Protein AF-A0A093ZB21-F1 (afdb_monomer_lite)

Secondary structure (DSSP, 8-state):
--SGGGGTGGGSSPPPTTPPTTTT-TTT----EEEEEEE-S--S-TTS-TT-EEEEEEESSSS-----EEE-TT-SEEEE--GGGTTS-HHHHEEEE----TT--HHHHHHHHHHHHHHHHHHHIIIIIT-S-TTTS----SSSSS---HHHH--TTEEEEEE-----SS--TT--S---SSS-SS----TTS-HHHHHHHTT--TT-EEEEEES--GGGHHHHHHHHHTTTSSEEEEEEES--TTS-S-S-HHHHTSGGG-EEEE-HHHHHHHHHHHH-HHHHHHHHHHHHT-

Sequence (294 aa):
MRGAHLIGWWDFHPLPATTPAPFNDPEKYGCISCWGIGVVIESTSPLVPKGTKIWGYLPIGTEPVSKTIIASESQNYFVDTTEHRKHLPDLYNRYFICRGSSGTSESDFAWDATMKIMFETAYLINRVVLSWDLKGYPTLSPNGSRPWSPDDADLKNTVILVFAPSTATFNWSGLSCLEILGGWYDEVLVYSDDPIAAVREASIGSNSRVLIIDFGSRELASASWANKLYGRVESIQCLVIGTDPTNSQGIPETLTAFPDQSASFFSALVVRNGAAESVGASTYFGELDSALSQ

Structure (mmCIF, N/CA/C/O backbone):
data_AF-A0A093ZB21-F1
#
_entry.id   AF-A0A093ZB21-F1
#
loop_
_atom_site.group_PDB
_atom_site.id
_atom_site.type_symbol
_atom_site.label_atom_id
_atom_site.label_alt_id
_atom_site.label_comp_id
_atom_site.label_asym_id
_atom_site.label_entity_id
_atom_site.label_seq_id
_atom_site.pdbx_PDB_ins_code
_atom_site.Cartn_x
_atom_site.Cartn_y
_atom_site.Cartn_z
_atom_site.occupancy
_atom_site.B_iso_or_equiv
_atom_site.auth_seq_id
_atom_site.auth_comp_id
_atom_site.auth_asym_id
_atom_site.auth_atom_id
_atom_site.pdbx_PDB_model_num
ATOM 1 N N . MET A 1 1 ? -5.227 -19.130 -2.398 1.00 45.75 1 MET A N 1
ATOM 2 C CA . MET A 1 1 ? -4.062 -18.255 -2.661 1.00 45.75 1 MET A CA 1
ATOM 3 C C . MET A 1 1 ? -2.861 -18.862 -1.946 1.00 45.75 1 MET A C 1
ATOM 5 O O . MET A 1 1 ? -2.827 -18.791 -0.730 1.00 45.75 1 MET A O 1
ATOM 9 N N . ARG A 1 2 ? -1.931 -19.531 -2.645 1.00 43.12 2 ARG A N 1
ATOM 10 C CA . ARG A 1 2 ? -0.820 -20.253 -1.982 1.00 43.12 2 ARG A CA 1
ATOM 11 C C . ARG A 1 2 ? 0.280 -19.328 -1.426 1.00 43.12 2 ARG A C 1
ATOM 13 O O . ARG A 1 2 ? 0.910 -19.692 -0.448 1.00 43.12 2 ARG A O 1
ATOM 20 N N . GLY A 1 3 ? 0.454 -18.122 -1.979 1.00 46.16 3 GLY A N 1
ATOM 21 C CA . GLY A 1 3 ? 1.481 -17.164 -1.531 1.00 46.16 3 GLY A CA 1
ATOM 22 C C . GLY A 1 3 ? 1.124 -16.327 -0.293 1.00 46.16 3 GLY A C 1
ATOM 23 O O . GLY A 1 3 ? 2.018 -15.820 0.366 1.00 46.16 3 GLY A O 1
ATOM 24 N N . ALA A 1 4 ? -0.160 -16.215 0.068 1.00 51.78 4 ALA A N 1
ATOM 25 C CA . ALA A 1 4 ? -0.611 -15.398 1.204 1.00 51.78 4 ALA A CA 1
ATOM 26 C C . ALA A 1 4 ? -0.096 -15.916 2.565 1.00 51.78 4 ALA A C 1
ATOM 28 O O . ALA A 1 4 ? 0.166 -15.128 3.470 1.00 51.78 4 ALA A O 1
ATOM 29 N N . HIS A 1 5 ? 0.115 -17.232 2.686 1.00 53.41 5 HIS A N 1
ATOM 30 C CA . HIS A 1 5 ? 0.704 -17.853 3.878 1.00 53.41 5 HIS A CA 1
ATOM 31 C C . HIS A 1 5 ? 2.198 -17.529 4.036 1.00 53.41 5 HIS A C 1
ATOM 33 O O . HIS A 1 5 ? 2.688 -17.479 5.157 1.00 53.41 5 HIS A O 1
ATOM 39 N N . LEU A 1 6 ? 2.917 -17.274 2.934 1.00 49.72 6 LEU A N 1
ATOM 40 C CA . LEU A 1 6 ? 4.369 -17.045 2.947 1.00 49.72 6 LEU A CA 1
ATOM 41 C C . LEU A 1 6 ? 4.763 -15.673 3.514 1.00 49.72 6 LEU A C 1
ATOM 43 O O . LEU A 1 6 ? 5.928 -15.457 3.822 1.00 49.72 6 LEU A O 1
ATOM 47 N N . ILE A 1 7 ? 3.803 -14.753 3.644 1.00 58.47 7 ILE A N 1
ATOM 48 C CA . ILE A 1 7 ? 4.028 -13.375 4.109 1.00 58.47 7 ILE A CA 1
ATOM 49 C C . ILE A 1 7 ? 3.118 -12.986 5.287 1.00 58.47 7 ILE A C 1
ATOM 51 O O . ILE A 1 7 ? 2.940 -11.802 5.561 1.00 58.47 7 ILE A O 1
ATOM 55 N N . GLY A 1 8 ? 2.503 -13.968 5.964 1.00 71.44 8 GLY A N 1
ATOM 56 C CA . GLY A 1 8 ? 1.661 -13.736 7.149 1.00 71.44 8 GLY A CA 1
ATOM 57 C C . GLY A 1 8 ? 0.332 -13.021 6.869 1.00 71.44 8 GLY A C 1
ATOM 58 O O . GLY A 1 8 ? -0.274 -12.453 7.773 1.00 71.44 8 GLY A O 1
ATOM 59 N N . TRP A 1 9 ? -0.157 -13.022 5.623 1.00 74.88 9 TRP A N 1
ATOM 60 C CA . TRP A 1 9 ? -1.329 -12.223 5.228 1.00 74.88 9 TRP A CA 1
ATOM 61 C C . TRP A 1 9 ? -2.627 -12.638 5.937 1.00 74.88 9 TRP A C 1
ATOM 63 O O . TRP A 1 9 ? -3.535 -11.829 6.115 1.00 74.88 9 TRP A O 1
ATOM 73 N N . TRP A 1 10 ? -2.731 -13.900 6.350 1.00 83.62 10 TRP A N 1
ATOM 74 C CA . TRP A 1 10 ? -3.891 -14.401 7.091 1.00 83.62 10 TRP A CA 1
ATOM 75 C C . TRP A 1 10 ? -3.854 -14.055 8.578 1.00 83.62 10 TRP A C 1
ATOM 77 O O . TRP A 1 10 ? -4.877 -14.165 9.253 1.00 83.62 10 TRP A O 1
ATOM 87 N N . ASP A 1 11 ? -2.719 -13.564 9.073 1.00 86.75 11 ASP A N 1
ATOM 88 C CA . ASP A 1 11 ? -2.568 -13.228 10.481 1.00 86.75 11 ASP A CA 1
ATOM 89 C C . ASP A 1 11 ? -3.205 -11.873 10.802 1.00 86.75 11 ASP A C 1
ATOM 91 O O . ASP A 1 11 ? -3.508 -11.619 11.958 1.00 86.75 11 ASP A O 1
ATOM 95 N N . PHE A 1 12 ? -3.485 -10.999 9.820 1.00 88.25 12 PHE A N 1
ATOM 96 C CA . PHE A 1 12 ? -4.147 -9.707 10.082 1.00 88.25 12 PHE A CA 1
ATOM 97 C C . PHE A 1 12 ? -5.474 -9.877 10.832 1.00 88.25 12 PHE A C 1
ATOM 99 O O . PHE A 1 12 ? -5.764 -9.153 11.797 1.00 88.25 12 PHE A O 1
ATOM 106 N N . HIS A 1 13 ? -6.271 -10.847 10.395 1.00 91.50 13 HIS A N 1
ATOM 107 C CA . HIS A 1 13 ? -7.559 -11.185 10.982 1.00 91.50 13 HIS A CA 1
ATOM 108 C C . HIS A 1 13 ? -7.650 -12.711 11.094 1.00 91.50 13 HIS A C 1
ATOM 110 O O . HIS A 1 13 ? -8.114 -13.366 10.157 1.00 91.50 13 HIS A O 1
ATOM 116 N N . PRO A 1 14 ? -7.188 -13.296 12.213 1.00 90.88 14 PRO A N 1
ATOM 117 C CA . PRO A 1 14 ? -7.281 -14.733 12.411 1.00 90.88 14 PRO A CA 1
ATOM 118 C C . PRO A 1 14 ? -8.748 -15.167 12.429 1.00 90.88 14 PRO A C 1
ATOM 120 O O . PRO A 1 14 ? -9.639 -14.398 12.804 1.00 90.88 14 PRO A O 1
ATOM 123 N N . LEU A 1 15 ? -9.001 -16.417 12.038 1.00 89.12 15 LEU A N 1
ATOM 124 C CA . LEU A 1 15 ? -10.341 -16.987 12.132 1.00 89.12 15 LEU A CA 1
ATOM 125 C C . LEU A 1 15 ? -10.828 -16.929 13.589 1.00 89.12 15 LEU A C 1
ATOM 127 O O . LEU A 1 15 ? -10.115 -17.390 14.486 1.00 89.12 15 LEU A O 1
ATOM 131 N N . PRO A 1 16 ? -12.041 -16.409 13.850 1.00 87.31 16 PRO A N 1
ATOM 132 C CA . PRO A 1 16 ? -12.631 -16.477 15.177 1.00 87.31 16 PRO A CA 1
ATOM 133 C C . PRO A 1 16 ? -12.692 -17.923 15.673 1.00 87.31 16 PRO A C 1
ATOM 135 O O . PRO A 1 16 ? -13.031 -18.829 14.909 1.00 87.31 16 PRO A O 1
ATOM 138 N N . ALA A 1 17 ? -12.456 -18.151 16.966 1.00 86.94 17 ALA A N 1
ATOM 139 C CA . ALA A 1 17 ? -12.582 -19.486 17.566 1.00 86.94 17 ALA A CA 1
ATOM 140 C C . ALA A 1 17 ? -14.000 -20.081 17.418 1.00 86.94 17 ALA A C 1
ATOM 142 O O . ALA A 1 17 ? -14.190 -21.290 17.509 1.00 86.94 17 ALA A O 1
ATOM 143 N N . THR A 1 18 ? -14.994 -19.224 17.176 1.00 88.88 18 THR A N 1
ATOM 144 C CA . THR A 1 18 ? -16.399 -19.566 16.930 1.00 88.88 18 THR A CA 1
ATOM 145 C C . THR A 1 18 ? -16.713 -19.886 15.467 1.00 88.88 18 THR A C 1
ATOM 147 O O . THR A 1 18 ? -17.869 -20.166 15.151 1.00 88.88 18 THR A O 1
ATOM 150 N N . THR A 1 19 ? -15.724 -19.847 14.566 1.00 90.25 19 THR A N 1
ATOM 151 C CA . THR A 1 19 ? -15.925 -20.173 13.148 1.00 90.25 19 THR A CA 1
ATOM 152 C C . THR A 1 19 ? -16.493 -21.593 13.027 1.00 90.25 19 THR A C 1
ATOM 154 O O . THR A 1 19 ? -15.927 -22.521 13.608 1.00 90.25 19 THR A O 1
ATOM 157 N N . PRO A 1 20 ? -17.610 -21.805 12.310 1.00 91.44 20 PRO A N 1
ATOM 158 C CA . PRO A 1 20 ? -18.215 -23.125 12.191 1.00 91.44 20 PRO A CA 1
ATOM 159 C C . PRO A 1 20 ? -17.440 -24.018 11.216 1.00 91.44 20 PRO A C 1
ATOM 161 O O . PRO A 1 20 ? -16.854 -23.554 10.235 1.00 91.44 20 PRO A O 1
ATOM 164 N N . ALA A 1 21 ? -17.498 -25.330 11.441 1.00 92.81 21 ALA A N 1
ATOM 165 C CA . ALA A 1 21 ? -17.030 -26.304 10.461 1.00 92.81 21 ALA A CA 1
ATOM 166 C C . ALA A 1 21 ? -17.833 -26.192 9.140 1.00 92.81 21 ALA A C 1
ATOM 168 O O . ALA A 1 21 ? -19.039 -25.938 9.185 1.00 92.81 21 ALA A O 1
ATOM 169 N N . PRO A 1 22 ? -17.200 -26.403 7.967 1.00 92.31 22 PRO A N 1
ATOM 170 C CA . PRO A 1 22 ? -15.810 -26.826 7.781 1.00 92.31 22 PRO A CA 1
ATOM 171 C C . PRO A 1 22 ? -14.793 -25.670 7.722 1.00 92.31 22 PRO A C 1
ATOM 173 O O . PRO A 1 22 ? -13.626 -25.932 7.457 1.00 92.31 22 PRO A O 1
ATOM 176 N N . PHE A 1 23 ? -15.206 -24.415 7.936 1.00 90.69 23 PHE A N 1
ATOM 177 C CA . PHE A 1 23 ? -14.390 -23.211 7.712 1.00 90.69 23 PHE A CA 1
ATOM 178 C C . PHE A 1 23 ? -13.424 -22.868 8.853 1.00 90.69 23 PHE A C 1
ATOM 180 O O . PHE A 1 23 ? -12.716 -21.873 8.781 1.00 90.69 23 PHE A O 1
ATOM 187 N N . ASN A 1 24 ? -13.401 -23.670 9.914 1.00 91.69 24 ASN A N 1
ATOM 188 C CA . ASN A 1 24 ? -12.656 -23.427 11.148 1.00 91.69 24 ASN A CA 1
ATOM 189 C C . ASN A 1 24 ? -11.196 -23.909 11.114 1.00 91.69 24 ASN A C 1
ATOM 191 O O . ASN A 1 24 ? -10.534 -23.921 12.147 1.00 91.69 24 ASN A O 1
ATOM 195 N N . ASP A 1 25 ? -10.718 -24.344 9.949 1.00 89.88 25 ASP A N 1
ATOM 196 C CA . ASP A 1 25 ? -9.348 -24.804 9.726 1.00 89.88 25 ASP A CA 1
ATOM 197 C C . ASP A 1 25 ? -8.487 -23.648 9.165 1.00 89.88 25 ASP A C 1
ATOM 199 O O . ASP A 1 25 ? -8.615 -23.338 7.975 1.00 89.88 25 ASP A O 1
ATOM 203 N N . PRO A 1 26 ? -7.626 -23.001 9.977 1.00 84.44 26 PRO A N 1
ATOM 204 C CA . PRO A 1 26 ? -6.829 -21.841 9.558 1.00 84.44 26 PRO A CA 1
ATOM 205 C C . PRO A 1 26 ? -5.751 -22.172 8.514 1.00 84.44 26 PRO A C 1
ATOM 207 O O . PRO A 1 26 ? -5.248 -21.274 7.844 1.00 84.44 26 PRO A O 1
ATOM 210 N N . GLU A 1 27 ? -5.426 -23.453 8.316 1.00 83.94 27 GLU A N 1
ATOM 211 C CA . GLU A 1 27 ? -4.522 -23.884 7.242 1.00 83.94 27 GLU A CA 1
ATOM 212 C C . GLU A 1 27 ? -5.222 -23.896 5.874 1.00 83.94 27 GLU A C 1
ATOM 214 O O . GLU A 1 27 ? -4.576 -23.893 4.824 1.00 83.94 27 GLU A O 1
ATOM 219 N N . LYS A 1 28 ? -6.560 -23.924 5.862 1.00 84.38 28 LYS A N 1
ATOM 220 C CA . LYS A 1 28 ? -7.375 -23.985 4.638 1.00 84.38 28 LYS A CA 1
ATOM 221 C C . LYS A 1 28 ? -8.170 -22.715 4.375 1.00 84.38 28 LYS A C 1
ATOM 223 O O . LYS A 1 28 ? -8.435 -22.397 3.215 1.00 84.38 28 LYS A O 1
ATOM 228 N N . TYR A 1 29 ? -8.572 -22.022 5.432 1.00 86.69 29 TYR A N 1
ATOM 229 C CA . TYR A 1 29 ? -9.452 -20.865 5.381 1.00 86.69 29 TYR A CA 1
ATOM 230 C C . TYR A 1 29 ? -8.814 -19.679 6.095 1.00 86.69 29 TYR A C 1
ATOM 232 O O . TYR A 1 29 ? -8.005 -19.834 7.001 1.00 86.69 29 TYR A O 1
ATOM 240 N N . GLY A 1 30 ? -9.211 -18.477 5.697 1.00 85.88 30 GLY A N 1
ATOM 241 C CA . GLY A 1 30 ? -8.749 -17.240 6.309 1.00 85.88 30 GLY A CA 1
ATOM 242 C C . GLY A 1 30 ? -9.819 -16.164 6.217 1.00 85.88 30 GLY A C 1
ATOM 243 O O . GLY A 1 30 ? -10.781 -16.291 5.455 1.00 85.88 30 GLY A O 1
ATOM 244 N N . CYS A 1 31 ? -9.658 -15.103 7.002 1.00 86.94 31 CYS A N 1
ATOM 245 C CA . CYS A 1 31 ? -10.537 -13.946 6.936 1.00 86.94 31 CYS A CA 1
ATOM 246 C C . CYS A 1 31 ? -10.012 -12.956 5.890 1.00 86.94 31 CYS A C 1
ATOM 248 O O . CYS A 1 31 ? -8.867 -12.500 5.955 1.00 86.94 31 CYS A O 1
ATOM 250 N N . ILE A 1 32 ? -10.850 -12.621 4.908 1.00 85.81 32 ILE A N 1
ATOM 251 C CA . ILE A 1 32 ? -10.500 -11.614 3.905 1.00 85.81 32 ILE A CA 1
ATOM 252 C C . ILE A 1 32 ? -10.485 -10.243 4.579 1.00 85.81 32 ILE A C 1
ATOM 254 O O . ILE A 1 32 ? -11.360 -9.915 5.378 1.00 85.81 32 ILE A O 1
ATOM 258 N N . SER A 1 33 ? -9.481 -9.447 4.235 1.00 86.94 33 SER A N 1
ATOM 259 C CA . SER A 1 33 ? -9.271 -8.109 4.776 1.00 86.94 33 SER A CA 1
ATOM 260 C C . SER A 1 33 ? -9.333 -7.070 3.662 1.00 86.94 33 SER A C 1
ATOM 262 O O . SER A 1 33 ? -9.010 -7.375 2.513 1.00 86.94 33 SER A O 1
ATOM 264 N N . CYS A 1 34 ? -9.718 -5.846 3.997 1.00 88.81 34 CYS A N 1
ATOM 265 C CA . CYS A 1 34 ? -9.659 -4.706 3.095 1.00 88.81 34 CYS A CA 1
ATOM 266 C C . CYS A 1 34 ? -9.297 -3.431 3.857 1.00 88.81 34 CYS A C 1
ATOM 268 O O . CYS A 1 34 ? -9.461 -3.338 5.074 1.00 88.81 34 CYS A O 1
ATOM 270 N N . TRP A 1 35 ? -8.836 -2.420 3.128 1.00 90.94 35 TRP A N 1
ATOM 271 C CA . TRP A 1 35 ? -8.922 -1.055 3.632 1.00 90.94 35 TRP A CA 1
ATOM 272 C C . TRP A 1 35 ? -10.395 -0.654 3.671 1.00 90.94 35 TRP A C 1
ATOM 274 O O . TRP A 1 35 ? -11.163 -1.015 2.780 1.00 90.94 35 TRP A O 1
ATOM 284 N N . GLY A 1 36 ? -10.821 0.005 4.742 1.00 92.50 36 GLY A N 1
ATOM 285 C CA . GLY A 1 36 ? -12.232 0.306 4.915 1.00 92.50 36 GLY A CA 1
ATOM 286 C C . GLY A 1 36 ? -12.531 1.187 6.110 1.00 92.50 36 GLY A C 1
ATOM 287 O O . GLY A 1 36 ? -11.635 1.567 6.866 1.00 92.50 36 GLY A O 1
ATOM 288 N N . ILE A 1 37 ? -13.819 1.486 6.267 1.00 92.50 37 ILE A N 1
ATOM 289 C CA . ILE A 1 37 ? -14.351 2.285 7.367 1.00 92.50 37 ILE A CA 1
ATOM 290 C C . ILE A 1 37 ? -15.012 1.368 8.394 1.00 92.50 37 ILE A C 1
ATOM 292 O O . ILE A 1 37 ? -15.875 0.560 8.060 1.00 92.50 37 ILE A O 1
ATOM 296 N N . GLY A 1 38 ? -14.616 1.520 9.653 1.00 93.19 38 GLY A N 1
ATOM 297 C CA . GLY A 1 38 ? -15.229 0.873 10.807 1.00 93.19 38 GLY A CA 1
ATOM 298 C C . GLY A 1 38 ? -15.871 1.897 11.736 1.00 93.19 38 GLY A C 1
ATOM 299 O O . GLY A 1 38 ? -15.487 3.068 11.750 1.00 93.19 38 GLY A O 1
ATOM 300 N N . VAL A 1 39 ? -16.833 1.453 12.544 1.00 94.31 39 VAL A N 1
ATOM 301 C CA . VAL A 1 39 ? -17.441 2.264 13.607 1.00 94.31 39 VAL A CA 1
ATOM 302 C C . VAL A 1 39 ? -17.139 1.618 14.948 1.00 94.31 39 VAL A C 1
ATOM 304 O O . VAL A 1 39 ? -17.397 0.434 15.157 1.00 94.31 39 VAL A O 1
ATOM 307 N N . VAL A 1 40 ? -16.611 2.404 15.877 1.00 96.19 40 VAL A N 1
ATOM 308 C CA . VAL A 1 40 ? -16.326 1.951 17.237 1.00 96.19 40 VAL A CA 1
ATOM 309 C C . VAL A 1 40 ? -17.643 1.774 17.985 1.00 96.19 40 VAL A C 1
ATOM 311 O O . VAL A 1 40 ? -18.330 2.746 18.287 1.00 96.19 40 VAL A O 1
ATOM 314 N N . ILE A 1 41 ? -18.016 0.535 18.291 1.00 96.88 41 ILE A N 1
ATOM 315 C CA . ILE A 1 41 ? -19.278 0.241 18.987 1.00 96.88 41 ILE A CA 1
ATOM 316 C C . ILE A 1 41 ? -19.147 0.303 20.515 1.00 96.88 41 ILE A C 1
ATOM 318 O O . ILE A 1 41 ? -20.120 0.628 21.198 1.00 96.88 41 ILE A O 1
ATOM 322 N N . GLU A 1 42 ? -17.945 0.049 21.035 1.00 97.38 42 GLU A N 1
ATOM 323 C CA . GLU A 1 42 ? -17.571 0.084 22.450 1.00 97.38 42 GLU A CA 1
ATOM 324 C C . GLU A 1 42 ? -16.095 0.481 22.571 1.00 97.38 42 GLU A C 1
ATOM 326 O O . GLU A 1 42 ? -15.290 0.151 21.700 1.00 97.38 42 GLU A O 1
ATOM 331 N N . SER A 1 43 ? -15.735 1.209 23.630 1.00 97.44 43 SER A N 1
ATOM 332 C CA . SER A 1 43 ? -14.350 1.613 23.877 1.00 97.44 43 SER A CA 1
ATOM 333 C C . SER A 1 43 ? -14.116 1.939 25.345 1.00 97.44 43 SER A C 1
ATOM 335 O O . SER A 1 43 ? -14.959 2.553 25.999 1.00 97.44 43 SER A O 1
ATOM 337 N N . THR A 1 44 ? -12.944 1.554 25.841 1.00 96.94 44 THR A N 1
ATOM 338 C CA . THR A 1 44 ? -12.412 1.961 27.148 1.00 96.94 44 THR A CA 1
ATOM 339 C C . THR A 1 44 ? -11.447 3.145 27.040 1.00 96.94 44 THR A C 1
ATOM 341 O O . THR A 1 44 ? -11.030 3.687 28.061 1.00 96.94 44 THR A O 1
ATOM 344 N N . SER A 1 45 ? -11.089 3.564 25.821 1.00 95.81 45 SER A N 1
ATOM 345 C CA . SER A 1 45 ? -10.175 4.678 25.574 1.00 95.81 45 SER A CA 1
ATOM 346 C C . SER A 1 45 ? -10.954 5.981 25.367 1.00 95.81 45 SER A C 1
ATOM 348 O O . SER A 1 45 ? -11.763 6.058 24.437 1.00 95.81 45 SER A O 1
ATOM 350 N N . PRO A 1 46 ? -10.689 7.042 26.152 1.00 94.44 46 PRO A N 1
ATOM 351 C CA . PRO A 1 46 ? -11.342 8.336 25.956 1.00 94.44 46 PRO A CA 1
ATOM 352 C C . PRO A 1 46 ? -10.938 9.014 24.637 1.00 94.44 46 PRO A C 1
ATOM 354 O O . PRO A 1 46 ? -11.677 9.858 24.140 1.00 94.44 46 PRO A O 1
ATOM 357 N N . LEU A 1 47 ? -9.795 8.633 24.050 1.00 94.25 47 LEU A N 1
ATOM 358 C CA . LEU A 1 47 ? -9.301 9.181 22.780 1.00 94.25 47 LEU A CA 1
ATOM 359 C C . LEU A 1 47 ? -10.003 8.586 21.553 1.00 94.25 47 LEU A C 1
ATOM 361 O O . LEU A 1 47 ? -9.930 9.153 20.465 1.00 94.25 47 LEU A O 1
ATOM 365 N N . VAL A 1 48 ? -10.673 7.444 21.720 1.00 95.31 48 VAL A N 1
ATOM 366 C CA . VAL A 1 48 ? -11.399 6.751 20.652 1.00 95.31 48 VAL A CA 1
ATOM 367 C C . VAL A 1 48 ? -12.771 6.326 21.191 1.00 95.31 48 VAL A C 1
ATOM 369 O O . VAL A 1 48 ? -12.994 5.140 21.434 1.00 95.31 48 VAL A O 1
ATOM 372 N N . PRO A 1 49 ? -13.689 7.268 21.468 1.00 95.31 49 PRO A N 1
ATOM 373 C CA . PRO A 1 49 ? -14.974 6.959 22.089 1.00 95.31 49 PRO A CA 1
ATOM 374 C C . PRO A 1 49 ? -15.903 6.156 21.163 1.00 95.31 49 PRO A C 1
ATOM 376 O O . PRO A 1 49 ? -15.717 6.095 19.944 1.00 95.31 49 PRO A O 1
ATOM 379 N N . LYS A 1 50 ? -16.960 5.572 21.739 1.00 96.44 50 LYS A N 1
ATOM 380 C CA . LYS A 1 50 ? -18.057 4.949 20.980 1.00 96.44 50 LYS A CA 1
ATOM 381 C C . LYS A 1 50 ? -18.621 5.915 19.928 1.00 96.44 50 LYS A C 1
ATOM 383 O O . LYS A 1 50 ? -18.829 7.091 20.206 1.00 96.44 50 LYS A O 1
ATOM 388 N N . GLY A 1 51 ? -18.903 5.395 18.738 1.00 93.94 51 GLY A N 1
ATOM 389 C CA . GLY A 1 51 ? -19.391 6.133 17.573 1.00 93.94 51 GLY A CA 1
ATOM 390 C C . GLY A 1 51 ? -18.284 6.685 16.674 1.00 93.94 51 GLY A C 1
ATOM 391 O O . GLY A 1 51 ? -18.584 7.145 15.575 1.00 93.94 51 GLY A O 1
ATOM 392 N N . THR A 1 52 ? -17.016 6.618 17.094 1.00 93.12 52 THR A N 1
ATOM 393 C CA . THR A 1 52 ? -15.888 7.073 16.269 1.00 93.12 52 THR A CA 1
ATOM 394 C C . THR A 1 52 ? -15.810 6.260 14.978 1.00 93.12 52 THR A C 1
ATOM 396 O O . THR A 1 52 ? -15.768 5.029 15.023 1.00 93.12 52 THR A O 1
ATOM 399 N N . LYS A 1 53 ? -15.766 6.947 13.832 1.00 93.31 53 LYS A N 1
ATOM 400 C CA . LYS A 1 53 ? -15.451 6.342 12.534 1.00 93.31 53 LYS A CA 1
ATOM 401 C C . LYS A 1 53 ? -13.940 6.256 12.360 1.00 93.31 53 LYS A C 1
ATOM 403 O O . LYS A 1 53 ? -13.226 7.216 12.658 1.00 93.31 53 LYS A O 1
ATOM 408 N N . ILE A 1 54 ? -13.464 5.110 11.895 1.00 94.31 54 ILE A N 1
ATOM 409 C CA . ILE A 1 54 ? -12.041 4.825 11.722 1.00 94.31 54 ILE A CA 1
ATOM 410 C C . ILE A 1 54 ? -11.793 4.286 10.321 1.00 94.31 54 ILE A C 1
ATOM 412 O O . ILE A 1 54 ? -12.589 3.493 9.829 1.00 94.31 54 ILE A O 1
ATOM 416 N N . TRP A 1 55 ? -10.684 4.672 9.707 1.00 93.38 55 TRP A N 1
ATOM 417 C CA . TRP A 1 55 ? -10.199 4.108 8.455 1.00 93.38 55 TRP A CA 1
ATOM 418 C C . TRP A 1 55 ? -8.945 3.277 8.716 1.00 93.38 55 TRP A C 1
ATOM 420 O O . TRP A 1 55 ? -8.015 3.744 9.374 1.00 93.38 55 TRP A O 1
ATOM 430 N N . GLY A 1 56 ? -8.908 2.044 8.223 1.00 93.81 56 GLY A N 1
ATOM 431 C CA . GLY A 1 56 ? -7.768 1.150 8.414 1.00 93.81 56 GLY A CA 1
ATOM 432 C C . GLY A 1 56 ? -7.973 -0.210 7.759 1.00 93.81 56 GLY A C 1
ATOM 433 O O . GLY A 1 56 ? -8.925 -0.403 7.003 1.00 93.81 56 GLY A O 1
ATOM 434 N N . TYR A 1 57 ? -7.083 -1.156 8.061 1.00 92.94 57 TYR A N 1
ATOM 435 C CA . TYR A 1 57 ? -7.136 -2.502 7.494 1.00 92.94 57 TYR A CA 1
ATOM 436 C C . TYR A 1 57 ? -8.030 -3.430 8.325 1.00 92.94 57 TYR A C 1
ATOM 438 O O . TYR A 1 57 ? -7.616 -3.956 9.360 1.00 92.94 57 TYR A O 1
ATOM 446 N N . LEU A 1 58 ? -9.269 -3.604 7.872 1.00 93.00 58 LEU A N 1
ATOM 447 C CA . LEU A 1 58 ? -10.374 -4.260 8.573 1.00 93.00 58 LEU A CA 1
ATOM 448 C C . LEU A 1 58 ? -10.715 -5.618 7.940 1.00 93.00 58 LEU A C 1
ATOM 450 O O . LEU A 1 58 ? -10.404 -5.838 6.767 1.00 93.00 58 LEU A O 1
ATOM 454 N N . PRO A 1 59 ? -11.356 -6.542 8.676 1.00 92.19 59 PRO A N 1
ATOM 455 C CA . PRO A 1 59 ? -11.897 -7.742 8.067 1.00 92.19 59 PRO A CA 1
ATOM 456 C C . PRO A 1 59 ? -13.185 -7.400 7.324 1.00 92.19 59 PRO A C 1
ATOM 458 O O . PRO A 1 59 ? -13.957 -6.538 7.747 1.00 92.19 59 PRO A O 1
ATOM 461 N N . ILE A 1 60 ? -13.455 -8.123 6.243 1.00 89.12 60 ILE A N 1
ATOM 462 C CA . ILE A 1 60 ? -14.742 -8.039 5.558 1.00 89.12 60 ILE A CA 1
ATOM 463 C C . ILE A 1 60 ? -15.739 -8.910 6.327 1.00 89.12 60 ILE A C 1
ATOM 465 O O . ILE A 1 60 ? -15.722 -10.135 6.219 1.00 89.12 60 ILE A O 1
ATOM 469 N N . GLY A 1 61 ? -16.605 -8.279 7.119 1.00 85.62 61 GLY A N 1
ATOM 470 C CA . GLY A 1 61 ? -17.617 -8.969 7.914 1.00 85.62 61 GLY A CA 1
ATOM 471 C C . GLY A 1 61 ? -18.496 -8.014 8.717 1.00 85.62 61 GLY A C 1
ATOM 472 O O . GLY A 1 61 ? -18.263 -6.808 8.746 1.00 85.62 61 GLY A O 1
ATOM 473 N N . THR A 1 62 ? -19.524 -8.562 9.363 1.00 85.06 62 THR A N 1
ATOM 474 C CA . THR A 1 62 ? -20.465 -7.811 10.216 1.00 85.06 62 THR A CA 1
ATOM 475 C C . THR A 1 62 ? -20.169 -7.947 11.705 1.00 85.06 62 THR A C 1
ATOM 477 O O . THR A 1 62 ? -20.755 -7.231 12.514 1.00 85.06 62 THR A O 1
ATOM 480 N N . GLU A 1 63 ? -19.287 -8.876 12.071 1.00 88.38 63 GLU A N 1
ATOM 481 C CA . GLU A 1 63 ? -18.988 -9.176 13.465 1.00 88.38 63 GLU A CA 1
ATOM 482 C C . GLU A 1 63 ? -18.006 -8.160 14.070 1.00 88.38 63 GLU A C 1
ATOM 484 O O . GLU A 1 63 ? -17.064 -7.730 13.394 1.00 88.38 63 GLU A O 1
ATOM 489 N N . PRO A 1 64 ? -18.181 -7.786 15.350 1.00 91.19 64 PRO A N 1
ATOM 490 C CA . PRO A 1 64 ? -17.244 -6.917 16.044 1.00 91.19 64 PRO A CA 1
ATOM 491 C C . PRO A 1 64 ? -15.854 -7.540 16.172 1.00 91.19 64 PRO A C 1
ATOM 493 O O . PRO A 1 64 ? -15.708 -8.737 16.414 1.00 91.19 64 PRO A O 1
ATOM 496 N N . VAL A 1 65 ? -14.825 -6.693 16.122 1.00 91.38 65 VAL A N 1
ATOM 497 C CA . VAL A 1 65 ? -13.433 -7.093 16.354 1.00 91.38 65 VAL A CA 1
ATOM 498 C C . VAL A 1 65 ? -12.868 -6.297 17.516 1.00 91.38 65 VAL A C 1
ATOM 500 O O . VAL A 1 65 ? -12.790 -5.069 17.463 1.00 91.38 65 VAL A O 1
ATOM 503 N N . SER A 1 66 ? -12.446 -7.000 18.563 1.00 93.62 66 SER A N 1
ATOM 504 C CA . SER A 1 66 ? -11.732 -6.392 19.682 1.00 93.62 66 SER A CA 1
ATOM 505 C C . SER A 1 66 ? -10.299 -6.053 19.283 1.00 93.62 66 SER A C 1
ATOM 507 O O . SER A 1 66 ? -9.633 -6.835 18.603 1.00 93.62 66 SER A O 1
ATOM 509 N N . LYS A 1 67 ? -9.820 -4.890 19.727 1.00 94.94 67 LYS A N 1
ATOM 510 C CA . LYS A 1 67 ? -8.452 -4.422 19.498 1.00 94.94 67 LYS A CA 1
ATOM 511 C C . LYS A 1 67 ? -7.854 -3.913 20.798 1.00 94.94 67 LYS A C 1
ATOM 513 O O . LYS A 1 67 ? -8.503 -3.152 21.515 1.00 94.94 67 LYS A O 1
ATOM 518 N N . THR A 1 68 ? -6.610 -4.286 21.067 1.00 96.81 68 THR A N 1
ATOM 519 C CA . THR A 1 68 ? -5.775 -3.578 22.042 1.00 96.81 68 THR A CA 1
ATOM 520 C C . THR A 1 68 ? -5.113 -2.419 21.316 1.00 96.81 68 THR A C 1
ATOM 522 O O . THR A 1 68 ? -4.559 -2.626 20.242 1.00 96.81 68 THR A O 1
ATOM 525 N N . ILE A 1 69 ? -5.200 -1.200 21.853 1.00 96.81 69 ILE A N 1
ATOM 526 C CA . ILE A 1 69 ? -4.742 -0.006 21.133 1.00 96.81 69 ILE A CA 1
ATOM 527 C C . ILE A 1 69 ? -3.819 0.874 21.969 1.00 96.81 69 ILE A C 1
ATOM 529 O O . ILE A 1 69 ? -3.951 0.958 23.191 1.00 96.81 69 ILE A O 1
ATOM 533 N N . ILE A 1 70 ? -2.941 1.598 21.278 1.00 96.44 70 ILE A N 1
ATOM 534 C CA . ILE A 1 70 ? -2.226 2.763 21.803 1.00 96.44 70 ILE A CA 1
ATOM 535 C C . ILE A 1 70 ? -2.672 3.986 21.002 1.00 96.44 70 ILE A C 1
ATOM 537 O O . ILE A 1 70 ? -2.579 4.001 19.774 1.00 96.44 70 ILE A O 1
ATOM 541 N N . ALA A 1 71 ? -3.153 5.014 21.699 1.00 95.06 71 ALA A N 1
ATOM 542 C CA . ALA A 1 71 ? -3.605 6.273 21.116 1.00 95.06 71 ALA A CA 1
ATOM 543 C C . ALA A 1 71 ? -2.898 7.457 21.790 1.00 95.06 71 ALA A C 1
ATOM 545 O O . ALA A 1 71 ? -2.506 7.371 22.954 1.00 95.06 71 ALA A O 1
ATOM 546 N N . SER A 1 72 ? -2.752 8.561 21.058 1.00 92.75 72 SER A N 1
ATOM 547 C CA . SER A 1 72 ? -2.157 9.811 21.539 1.00 92.75 72 SER A CA 1
ATOM 548 C C . SER A 1 72 ? -3.005 10.995 21.089 1.00 92.75 72 SER A C 1
ATOM 550 O O . SER A 1 72 ? -3.517 10.989 19.973 1.00 92.75 72 SER A O 1
ATOM 552 N N . GLU A 1 73 ? -3.100 12.036 21.915 1.00 88.69 73 GLU A N 1
ATOM 553 C CA . GLU A 1 73 ? -3.769 13.296 21.553 1.00 88.69 73 GLU A CA 1
ATOM 554 C C . GLU A 1 73 ? -3.068 14.029 20.400 1.00 88.69 73 GLU A C 1
ATOM 556 O O . GLU A 1 73 ? -3.710 14.734 19.624 1.00 88.69 73 GLU A O 1
ATOM 561 N N . SER A 1 74 ? -1.752 13.841 20.259 1.00 84.81 74 SER A N 1
ATOM 562 C CA . SER A 1 74 ? -0.946 14.479 19.211 1.00 84.81 74 SER A CA 1
ATOM 563 C C . SER A 1 74 ? -1.091 13.830 17.833 1.00 84.81 74 SER A C 1
ATOM 565 O O . SER A 1 74 ? -0.523 14.331 16.865 1.00 84.81 74 SER A O 1
ATOM 567 N N . GLN A 1 75 ? -1.813 12.712 17.735 1.00 83.62 75 GLN A N 1
ATOM 568 C CA . GLN A 1 75 ? -1.973 11.941 16.507 1.00 83.62 75 GLN A CA 1
ATOM 569 C C . GLN A 1 75 ? -3.453 11.846 16.131 1.00 83.62 75 GLN A C 1
ATOM 571 O O . GLN A 1 75 ? -4.348 11.878 16.973 1.00 83.62 75 GLN A O 1
ATOM 576 N N . ASN A 1 76 ? -3.730 11.728 14.836 1.00 87.19 76 ASN A N 1
ATOM 577 C CA . ASN A 1 76 ? -5.077 11.482 14.318 1.00 87.19 76 ASN A CA 1
ATOM 578 C C . ASN A 1 76 ? -5.339 9.994 14.047 1.00 87.19 76 ASN A C 1
ATOM 580 O O . ASN A 1 76 ? -6.290 9.666 13.348 1.00 87.19 76 ASN A O 1
ATOM 584 N N . TYR A 1 77 ? -4.507 9.100 14.573 1.00 92.12 77 TYR A N 1
ATOM 585 C CA . TYR A 1 77 ? -4.655 7.657 14.451 1.00 92.12 77 TYR A CA 1
ATOM 586 C C . TYR A 1 77 ? -4.303 6.974 15.774 1.00 92.12 77 TYR A C 1
ATOM 588 O O . TYR A 1 77 ? -3.631 7.553 16.630 1.00 92.12 77 TYR A O 1
ATOM 596 N N . PHE A 1 78 ? -4.732 5.726 15.925 1.00 95.25 78 PHE A N 1
ATOM 597 C CA . PHE A 1 78 ? -4.228 4.817 16.953 1.00 95.25 78 PHE A CA 1
ATOM 598 C C . PHE A 1 78 ? -3.536 3.617 16.305 1.00 95.25 78 PHE A C 1
ATOM 600 O O . PHE A 1 78 ? -3.751 3.321 15.127 1.00 95.25 78 PHE A O 1
ATOM 607 N N . VAL A 1 79 ? -2.696 2.935 17.079 1.00 95.69 79 VAL A N 1
ATOM 608 C CA . VAL A 1 79 ? -2.000 1.715 16.659 1.00 95.69 79 VAL A CA 1
ATOM 609 C C . VAL A 1 79 ? -2.637 0.516 17.350 1.00 95.69 79 VAL A C 1
ATOM 611 O O . VAL A 1 79 ? -2.783 0.523 18.571 1.00 95.69 79 VAL A O 1
ATOM 614 N N . ASP A 1 80 ? -3.017 -0.496 16.576 1.00 96.00 80 ASP A N 1
ATOM 615 C CA . ASP A 1 80 ? -3.451 -1.804 17.064 1.00 96.00 80 ASP A CA 1
ATOM 616 C C . ASP A 1 80 ? -2.231 -2.617 17.509 1.00 96.00 80 ASP A C 1
ATOM 618 O O . ASP A 1 80 ? -1.337 -2.917 16.719 1.00 96.00 80 ASP A O 1
ATOM 622 N N . THR A 1 81 ? -2.193 -2.944 18.794 1.00 95.69 81 THR A N 1
ATOM 623 C CA . THR A 1 81 ? -1.116 -3.679 19.462 1.00 95.69 81 THR A CA 1
ATOM 624 C C . THR A 1 81 ? -1.571 -5.047 19.958 1.00 95.69 81 THR A C 1
ATOM 626 O O . THR A 1 81 ? -0.911 -5.649 20.808 1.00 95.69 81 THR A O 1
ATOM 629 N N . THR A 1 82 ? -2.695 -5.555 19.437 1.00 94.94 82 THR A N 1
ATOM 630 C CA . THR A 1 82 ? -3.153 -6.924 19.704 1.00 94.94 82 THR A CA 1
ATOM 631 C C . THR A 1 82 ? -2.023 -7.916 19.403 1.00 94.94 82 THR A C 1
ATOM 633 O O . THR A 1 82 ? -1.301 -7.750 18.426 1.00 94.94 82 THR A O 1
ATOM 636 N N . GLU A 1 83 ? -1.825 -8.940 20.239 1.00 92.19 83 GLU A N 1
ATOM 637 C CA . GLU A 1 83 ? -0.614 -9.782 20.194 1.00 92.19 83 GLU A CA 1
ATOM 638 C C . GLU A 1 83 ? -0.301 -10.356 18.803 1.00 92.19 83 GLU A C 1
ATOM 640 O O . GLU A 1 83 ? 0.843 -10.290 18.359 1.00 92.19 83 GLU A O 1
ATOM 645 N N . HIS A 1 84 ? -1.314 -10.836 18.074 1.00 89.88 84 HIS A N 1
ATOM 646 C CA . HIS A 1 84 ? -1.145 -11.409 16.733 1.00 89.88 84 HIS A CA 1
ATOM 647 C C . HIS A 1 84 ? -0.793 -10.381 15.644 1.00 89.88 84 HIS A C 1
ATOM 649 O O . HIS A 1 84 ? -0.516 -10.763 14.514 1.00 89.88 84 HIS A O 1
ATOM 655 N N . ARG A 1 85 ? -0.829 -9.080 15.956 1.00 89.44 85 ARG A N 1
ATOM 656 C CA . ARG A 1 85 ? -0.497 -7.979 15.036 1.00 89.44 85 ARG A CA 1
ATOM 657 C C . ARG A 1 85 ? 0.958 -7.541 15.128 1.00 89.44 85 ARG A C 1
ATOM 659 O O . ARG A 1 85 ? 1.431 -6.850 14.232 1.00 89.44 85 ARG A O 1
ATOM 666 N N . LYS A 1 86 ? 1.674 -7.919 16.192 1.00 87.38 86 LYS A N 1
ATOM 667 C CA . LYS A 1 86 ? 3.017 -7.393 16.492 1.00 87.38 86 LYS A CA 1
ATOM 668 C C . LYS A 1 86 ? 4.063 -7.712 15.427 1.00 87.38 86 LYS A C 1
ATOM 670 O O . LYS A 1 86 ? 5.004 -6.944 15.276 1.00 87.38 86 LYS A O 1
ATOM 675 N N . HIS A 1 87 ? 3.925 -8.827 14.709 1.00 83.00 87 HIS A N 1
ATOM 676 C CA . HIS A 1 87 ? 4.831 -9.188 13.612 1.00 83.00 87 HIS A CA 1
ATOM 677 C C . HIS A 1 87 ? 4.391 -8.632 12.252 1.00 83.00 87 HIS A C 1
ATOM 679 O O . HIS A 1 87 ? 5.101 -8.819 11.264 1.00 83.00 87 HIS A O 1
ATOM 685 N N . LEU A 1 88 ? 3.225 -7.984 12.183 1.00 84.69 88 LEU A N 1
ATOM 686 C CA . LEU A 1 88 ? 2.628 -7.510 10.941 1.00 84.69 88 LEU A CA 1
ATOM 687 C C . LEU A 1 88 ? 3.018 -6.066 10.636 1.00 84.69 88 LEU A C 1
ATOM 689 O O . LEU A 1 88 ? 3.110 -5.267 11.566 1.00 84.69 88 LEU A O 1
ATOM 693 N N . PRO A 1 89 ? 3.245 -5.731 9.351 1.00 81.25 89 PRO A N 1
ATOM 694 C CA . PRO A 1 89 ? 3.572 -4.388 8.876 1.00 81.25 89 PRO A CA 1
ATOM 695 C C . PRO A 1 89 ? 2.884 -3.223 9.605 1.00 81.25 89 PRO A C 1
ATOM 697 O O . PRO A 1 89 ? 1.653 -3.154 9.663 1.00 81.25 89 PRO A O 1
ATOM 700 N N . ASP A 1 90 ? 3.680 -2.259 10.071 1.00 85.38 90 ASP A N 1
ATOM 701 C CA . ASP A 1 90 ? 3.230 -1.131 10.897 1.00 85.38 90 ASP A CA 1
ATOM 702 C C . ASP A 1 90 ? 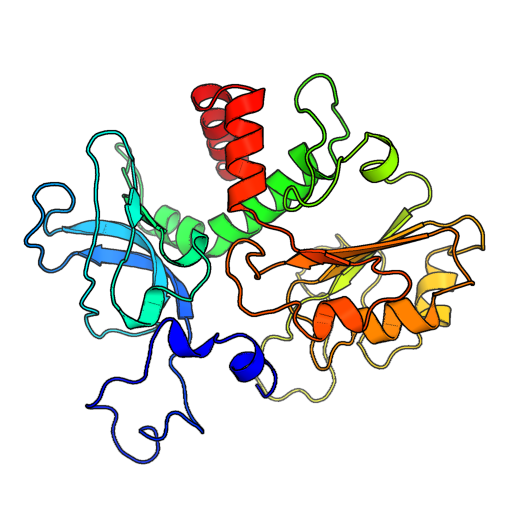2.094 -0.323 10.266 1.00 85.38 90 ASP A C 1
ATOM 704 O O . ASP A 1 90 ? 1.157 0.081 10.959 1.00 85.38 90 ASP A O 1
ATOM 708 N N . LEU A 1 91 ? 2.148 -0.095 8.949 1.00 87.00 91 LEU A N 1
ATOM 709 C CA . LEU A 1 91 ? 1.109 0.642 8.224 1.00 87.00 91 LEU A CA 1
ATOM 710 C C . LEU A 1 91 ? -0.292 0.053 8.453 1.00 87.00 91 LEU A C 1
ATOM 712 O O . LEU A 1 91 ? -1.251 0.795 8.647 1.00 87.00 91 LEU A O 1
ATOM 716 N N . TYR A 1 92 ? -0.402 -1.274 8.467 1.00 89.56 92 TYR A N 1
ATOM 717 C CA . TYR A 1 92 ? -1.669 -1.999 8.578 1.00 89.56 92 TYR A CA 1
ATOM 718 C C . TYR A 1 92 ? -2.188 -2.082 10.020 1.00 89.56 92 TYR A C 1
ATOM 720 O O . TYR A 1 92 ? -3.340 -2.460 10.256 1.00 89.56 92 TYR A O 1
ATOM 728 N N . ASN A 1 93 ? -1.346 -1.719 10.988 1.00 92.75 93 ASN A N 1
ATOM 729 C CA . ASN A 1 93 ? -1.716 -1.593 12.391 1.00 92.75 93 ASN A CA 1
ATOM 730 C C . ASN A 1 93 ? -2.205 -0.177 12.732 1.00 92.75 93 ASN A C 1
ATOM 732 O O . ASN A 1 93 ? -2.701 0.036 13.835 1.00 92.75 93 ASN A O 1
ATOM 736 N N . ARG A 1 94 ? -2.113 0.793 11.810 1.00 93.12 94 ARG A N 1
ATOM 737 C CA . ARG A 1 94 ? -2.585 2.170 12.020 1.00 93.12 94 ARG A CA 1
ATOM 738 C C . ARG A 1 94 ? -4.034 2.337 11.571 1.00 93.12 94 ARG A C 1
ATOM 740 O O . ARG A 1 94 ? -4.374 2.068 10.423 1.00 93.12 94 ARG A O 1
ATOM 747 N N . TYR A 1 95 ? -4.864 2.854 12.472 1.00 94.56 95 TYR A N 1
ATOM 748 C CA . TYR A 1 95 ? -6.265 3.179 12.213 1.00 94.56 95 TYR A CA 1
ATOM 749 C C . TYR A 1 95 ? -6.478 4.675 12.401 1.00 94.56 95 TYR A C 1
ATOM 751 O O . TYR A 1 95 ? -6.363 5.200 13.510 1.00 94.56 95 TYR A O 1
ATOM 759 N N . PHE A 1 96 ? -6.773 5.360 11.303 1.00 91.88 96 PHE A N 1
ATOM 760 C CA . PHE A 1 96 ? -6.959 6.802 11.253 1.00 91.88 96 PHE A CA 1
ATOM 761 C C . PHE A 1 96 ? -8.370 7.166 11.694 1.00 91.88 96 PHE A C 1
ATOM 763 O O . PHE A 1 96 ? -9.348 6.588 11.235 1.00 91.88 96 PHE A O 1
ATOM 770 N N . ILE A 1 97 ? -8.482 8.138 12.588 1.00 91.75 97 ILE A N 1
ATOM 771 C CA . ILE A 1 97 ? -9.756 8.664 13.062 1.00 91.75 97 ILE A CA 1
ATOM 772 C C . ILE A 1 97 ? -10.320 9.574 11.975 1.00 91.75 97 ILE A C 1
ATOM 774 O O . ILE A 1 97 ? -9.740 10.611 11.644 1.00 91.75 97 ILE A O 1
ATOM 778 N N . CYS A 1 98 ? -11.477 9.198 11.439 1.00 87.19 98 CYS A N 1
ATOM 779 C CA . CYS A 1 98 ? -12.176 9.965 10.424 1.00 87.19 98 CYS A CA 1
ATOM 780 C C . CYS A 1 98 ? -12.799 11.212 11.062 1.00 87.19 98 CYS A C 1
ATOM 782 O O . CYS A 1 98 ? -13.881 11.160 11.649 1.00 87.19 98 CYS A O 1
ATOM 784 N N . ARG A 1 99 ? -12.113 12.351 10.954 1.00 70.00 99 ARG A N 1
ATOM 785 C CA . ARG A 1 99 ? -12.656 13.654 11.348 1.00 70.00 99 ARG A CA 1
ATOM 786 C C . ARG A 1 99 ? -13.477 14.195 10.183 1.00 70.00 99 ARG A C 1
ATOM 788 O O . ARG A 1 99 ? -12.942 14.887 9.328 1.00 70.00 99 ARG A O 1
ATOM 795 N N . GLY A 1 100 ? -14.756 13.831 10.125 1.00 60.41 100 GLY A N 1
ATOM 796 C CA . GLY A 1 100 ? -15.669 14.427 9.152 1.00 60.41 100 GLY A CA 1
ATOM 797 C C . GLY A 1 100 ? -15.712 15.941 9.350 1.00 60.41 100 GLY A C 1
ATOM 798 O O . GLY A 1 100 ? -15.875 16.416 10.478 1.00 60.41 100 GLY A O 1
ATOM 799 N N . SER A 1 101 ? -15.547 16.699 8.272 1.00 58.47 101 SER A N 1
ATOM 800 C CA . SER A 1 101 ? -15.920 18.109 8.275 1.00 58.47 101 SER A CA 1
ATOM 801 C C . SER A 1 101 ? -17.450 18.209 8.249 1.00 58.47 101 SER A C 1
ATOM 803 O O . SER A 1 101 ? -18.162 17.233 7.987 1.00 58.47 101 SER A O 1
ATOM 805 N N . SER A 1 102 ? -17.999 19.384 8.553 1.00 54.25 102 SER A N 1
ATOM 806 C CA . SER A 1 102 ? -19.432 19.613 8.362 1.00 54.25 102 SER A CA 1
ATOM 807 C C . SER A 1 102 ? -19.793 19.372 6.890 1.00 54.25 102 SER A C 1
ATOM 809 O O . SER A 1 102 ? -19.403 20.168 6.038 1.00 54.25 102 SER A O 1
ATOM 811 N N . GLY A 1 103 ? -20.529 18.297 6.599 1.00 62.41 103 GLY A N 1
ATOM 812 C CA . GLY A 1 103 ? -20.959 17.954 5.239 1.00 62.41 103 GLY A CA 1
ATOM 813 C C . GLY A 1 103 ? -20.403 16.645 4.673 1.00 62.41 103 GLY A C 1
ATOM 814 O O . GLY A 1 103 ? -20.848 16.262 3.597 1.00 62.41 103 GLY A O 1
ATOM 815 N N . THR A 1 104 ? -19.506 15.935 5.372 1.00 77.00 104 THR A N 1
ATOM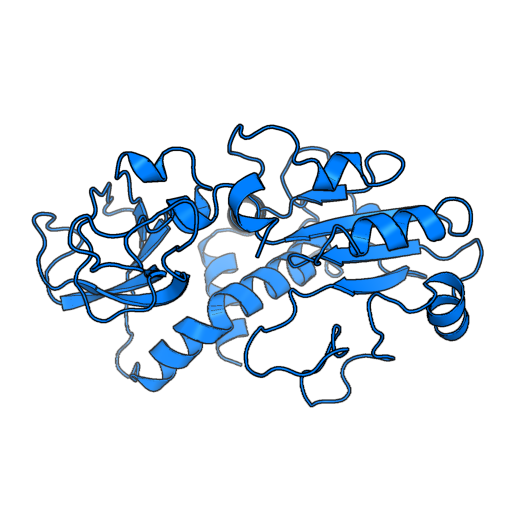 816 C CA . THR A 1 104 ? -19.055 14.602 4.932 1.00 77.00 104 THR A CA 1
ATOM 817 C C . THR A 1 104 ? -20.227 13.614 4.890 1.00 77.00 104 THR A C 1
ATOM 819 O O . THR A 1 104 ? -20.917 13.403 5.891 1.00 77.00 104 THR A O 1
ATOM 822 N N . SER A 1 105 ? -20.443 13.002 3.730 1.00 82.00 105 SER A N 1
ATOM 823 C CA . SER A 1 105 ? -21.494 12.023 3.462 1.00 82.00 105 SER A CA 1
ATOM 824 C C . SER A 1 105 ? -21.000 10.580 3.645 1.00 82.00 105 SER A C 1
ATOM 826 O O . SER A 1 105 ? -19.802 10.308 3.684 1.00 82.00 105 SER A O 1
ATOM 828 N N . GLU A 1 106 ? -21.922 9.613 3.712 1.00 84.25 106 GLU A N 1
ATOM 829 C CA . GLU A 1 106 ? -21.552 8.185 3.661 1.00 84.25 106 GLU A CA 1
ATOM 830 C C . GLU A 1 106 ? -20.885 7.795 2.332 1.00 84.25 106 GLU A C 1
ATOM 832 O O . GLU A 1 106 ? -20.073 6.873 2.298 1.00 84.25 106 GLU A O 1
ATOM 837 N N . SER A 1 107 ? -21.183 8.515 1.244 1.00 85.31 107 SER A N 1
ATOM 838 C CA . SER A 1 107 ? -20.539 8.286 -0.052 1.00 85.31 107 SER A CA 1
ATOM 839 C C . SER A 1 107 ? -19.055 8.648 -0.015 1.00 85.31 107 SER A C 1
ATOM 841 O O . SER A 1 107 ? -18.245 7.942 -0.611 1.00 85.31 107 SER A O 1
ATOM 843 N N . ASP A 1 108 ? -18.687 9.698 0.719 1.00 83.44 108 ASP A N 1
ATOM 844 C CA . ASP A 1 108 ? -17.288 10.113 0.863 1.00 83.44 108 ASP A CA 1
ATOM 845 C C . ASP A 1 108 ? -16.498 9.063 1.650 1.00 83.44 108 ASP A C 1
ATOM 847 O O . ASP A 1 108 ? -15.391 8.689 1.274 1.00 83.44 108 ASP A O 1
ATOM 851 N N . PHE A 1 109 ? -17.109 8.489 2.691 1.00 85.25 109 PHE A N 1
ATOM 852 C CA . PHE A 1 109 ? -16.521 7.369 3.426 1.00 85.25 109 PHE A CA 1
ATOM 853 C C . PHE A 1 109 ? -16.372 6.108 2.565 1.00 85.25 109 PHE A C 1
ATOM 855 O O . PHE A 1 109 ? -15.376 5.399 2.698 1.00 85.25 109 PHE A O 1
ATOM 862 N N . ALA A 1 110 ? -17.323 5.825 1.672 1.00 85.12 110 ALA A N 1
ATOM 863 C CA . ALA A 1 110 ? -17.214 4.713 0.728 1.00 85.12 110 ALA A CA 1
ATOM 864 C C . ALA A 1 110 ? -16.095 4.936 -0.306 1.00 85.12 110 ALA A C 1
ATOM 866 O O . ALA A 1 110 ? -15.364 3.998 -0.645 1.00 85.12 110 ALA A O 1
ATOM 867 N N . TRP A 1 111 ? -15.925 6.178 -0.769 1.00 84.88 111 TRP A N 1
ATOM 868 C CA . TRP A 1 111 ? -14.810 6.568 -1.628 1.00 84.88 111 TRP A CA 1
ATOM 869 C C . TRP A 1 111 ? -13.472 6.383 -0.911 1.00 84.88 111 TRP A C 1
ATOM 871 O O . TRP A 1 111 ? -12.600 5.682 -1.421 1.00 84.88 111 TRP A O 1
ATOM 881 N N . ASP A 1 112 ? -13.338 6.904 0.311 1.00 85.19 112 ASP A N 1
ATOM 882 C CA . ASP A 1 112 ? -12.134 6.743 1.131 1.00 85.19 112 ASP A CA 1
ATOM 883 C C . ASP A 1 112 ? -11.821 5.270 1.432 1.00 85.19 112 ASP A C 1
ATOM 885 O O . ASP A 1 112 ? -10.665 4.844 1.369 1.00 85.19 112 ASP A O 1
ATOM 889 N N . ALA A 1 113 ? -12.841 4.462 1.736 1.00 86.56 113 ALA A N 1
ATOM 890 C CA . ALA A 1 113 ? -12.684 3.026 1.956 1.00 86.56 113 ALA A CA 1
ATOM 891 C C . ALA A 1 113 ? -12.047 2.326 0.745 1.00 86.56 113 ALA A C 1
ATOM 893 O O . ALA A 1 113 ? -11.220 1.434 0.917 1.00 86.56 113 ALA A O 1
ATOM 894 N N . THR A 1 114 ? -12.407 2.753 -0.467 1.00 82.38 114 THR A N 1
ATOM 895 C CA . THR A 1 114 ? -12.032 2.068 -1.709 1.00 82.38 114 THR A CA 1
ATOM 896 C C . THR A 1 114 ? -10.752 2.632 -2.325 1.00 82.38 114 THR A C 1
ATOM 898 O O . THR A 1 114 ? -9.854 1.884 -2.704 1.00 82.38 114 THR A O 1
ATOM 901 N N . MET A 1 115 ? -10.655 3.957 -2.428 1.00 84.44 115 MET A N 1
ATOM 902 C CA . MET A 1 115 ? -9.675 4.628 -3.282 1.00 84.44 115 MET A CA 1
ATOM 903 C C . MET A 1 115 ? -8.491 5.190 -2.508 1.00 84.44 115 MET A C 1
ATOM 905 O O . MET A 1 115 ? -7.405 5.291 -3.075 1.00 84.44 115 MET A O 1
ATOM 909 N N . LYS A 1 116 ? -8.647 5.516 -1.217 1.00 87.06 116 LYS A N 1
ATOM 910 C CA . LYS A 1 116 ? -7.641 6.283 -0.466 1.00 87.06 116 LYS A CA 1
ATOM 911 C C . LYS A 1 116 ? -6.258 5.638 -0.481 1.00 87.06 116 LYS A C 1
ATOM 913 O O . LYS A 1 116 ? -5.282 6.314 -0.786 1.00 87.06 116 LYS A O 1
ATOM 918 N N . ILE A 1 117 ? -6.164 4.334 -0.208 1.00 87.25 117 ILE A N 1
ATOM 919 C CA . ILE A 1 117 ? -4.866 3.641 -0.177 1.00 87.25 117 ILE A CA 1
ATOM 920 C C . ILE A 1 117 ? -4.227 3.537 -1.569 1.00 87.25 117 ILE A C 1
ATOM 922 O O . ILE A 1 117 ? -3.009 3.665 -1.699 1.00 87.25 117 ILE A O 1
ATOM 926 N N . MET A 1 118 ? -5.038 3.327 -2.613 1.00 86.06 118 MET A N 1
ATOM 927 C CA . MET A 1 118 ? -4.566 3.227 -3.998 1.00 86.06 118 MET A CA 1
ATOM 928 C C . MET A 1 118 ? -4.059 4.588 -4.475 1.00 86.06 118 MET A C 1
ATOM 930 O O . MET A 1 118 ? -2.945 4.687 -4.988 1.00 86.06 118 MET A O 1
ATOM 934 N N . PHE A 1 119 ? -4.847 5.637 -4.226 1.00 89.00 119 PHE A N 1
ATOM 935 C CA . PHE A 1 119 ? -4.499 7.015 -4.538 1.00 89.00 119 PHE A CA 1
ATOM 936 C C . PHE A 1 119 ? -3.235 7.445 -3.804 1.00 89.00 119 PHE A C 1
ATOM 938 O O . PHE A 1 119 ? -2.306 7.946 -4.422 1.00 89.00 119 PHE A O 1
ATOM 945 N N . GLU A 1 120 ? -3.160 7.205 -2.497 1.00 89.44 120 GLU A N 1
ATOM 946 C CA . GLU A 1 120 ? -2.004 7.592 -1.700 1.00 89.44 120 GLU A CA 1
ATOM 947 C C . GLU A 1 120 ? -0.730 6.860 -2.138 1.00 89.44 120 GLU A C 1
ATOM 949 O O . GLU A 1 120 ? 0.333 7.471 -2.241 1.00 89.44 120 GLU A O 1
ATOM 954 N N . THR A 1 121 ? -0.833 5.569 -2.460 1.00 90.12 121 THR A N 1
ATOM 955 C CA . THR A 1 121 ? 0.286 4.803 -3.020 1.00 90.12 121 THR A CA 1
ATOM 956 C C . THR A 1 121 ? 0.761 5.413 -4.338 1.00 90.12 121 THR A C 1
ATOM 958 O O . THR A 1 121 ? 1.954 5.672 -4.498 1.00 90.12 121 THR A O 1
ATOM 961 N N . ALA A 1 122 ? -0.159 5.702 -5.263 1.00 89.75 122 ALA A N 1
ATOM 962 C CA . ALA A 1 122 ? 0.168 6.333 -6.539 1.00 89.75 122 ALA A CA 1
ATOM 963 C C . ALA A 1 122 ? 0.754 7.743 -6.356 1.00 89.75 122 ALA A C 1
ATOM 965 O O . ALA A 1 122 ? 1.746 8.083 -7.000 1.00 89.75 122 ALA A O 1
ATOM 966 N N . TYR A 1 123 ? 0.196 8.538 -5.439 1.00 91.44 123 TYR A N 1
ATOM 967 C CA . TYR A 1 123 ? 0.661 9.881 -5.102 1.00 91.44 123 TYR A CA 1
ATOM 968 C C . TYR A 1 123 ? 2.100 9.853 -4.586 1.00 91.44 123 TYR A C 1
ATOM 970 O O . TYR A 1 123 ? 2.945 10.595 -5.075 1.00 91.44 123 TYR A O 1
ATOM 978 N N . LEU A 1 124 ? 2.407 8.965 -3.638 1.00 92.81 124 LEU A N 1
ATOM 979 C CA . LEU A 1 124 ? 3.753 8.805 -3.087 1.00 92.81 124 LEU A CA 1
ATOM 980 C C . LEU A 1 124 ? 4.755 8.330 -4.144 1.00 92.81 124 LEU A C 1
ATOM 982 O O . LEU A 1 124 ? 5.863 8.862 -4.224 1.00 92.81 124 LEU A O 1
ATOM 986 N N . ILE A 1 125 ? 4.371 7.362 -4.980 1.00 91.81 125 ILE A N 1
ATOM 987 C CA . ILE A 1 125 ? 5.231 6.895 -6.070 1.00 91.81 125 ILE A CA 1
ATOM 988 C C . ILE A 1 125 ? 5.504 8.040 -7.050 1.00 91.81 125 ILE A C 1
ATOM 990 O O . ILE A 1 125 ? 6.657 8.293 -7.369 1.00 91.81 125 ILE A O 1
ATOM 994 N N . ASN A 1 126 ? 4.480 8.772 -7.490 1.00 90.12 126 ASN A N 1
ATOM 995 C CA . ASN A 1 126 ? 4.624 9.822 -8.497 1.00 90.12 126 ASN A CA 1
ATOM 996 C C . ASN A 1 126 ? 5.323 11.087 -7.977 1.00 90.12 126 ASN A C 1
ATOM 998 O O . ASN A 1 126 ? 6.172 11.649 -8.663 1.00 90.12 126 ASN A O 1
ATOM 1002 N N . ARG A 1 127 ? 4.954 11.562 -6.784 1.00 89.81 127 ARG A N 1
ATOM 1003 C CA . ARG A 1 127 ? 5.423 12.850 -6.252 1.00 89.81 127 ARG A CA 1
ATOM 1004 C C . ARG A 1 127 ? 6.725 12.741 -5.483 1.00 89.81 127 ARG A C 1
ATOM 1006 O O . ARG A 1 127 ? 7.382 13.757 -5.308 1.00 89.81 127 ARG A O 1
ATOM 1013 N N . VAL A 1 128 ? 7.087 11.547 -5.014 1.00 91.50 128 VAL A N 1
ATOM 1014 C CA . VAL A 1 128 ? 8.218 11.374 -4.097 1.00 91.50 128 VAL A CA 1
ATOM 1015 C C . VAL A 1 128 ? 9.225 10.364 -4.635 1.00 91.50 128 VAL A C 1
ATOM 1017 O O . VAL A 1 128 ? 10.389 10.705 -4.796 1.00 91.50 128 VAL A O 1
ATOM 1020 N N . VAL A 1 129 ? 8.816 9.135 -4.956 1.00 92.88 129 VAL A N 1
ATOM 1021 C CA . VAL A 1 129 ? 9.770 8.109 -5.428 1.00 92.88 129 VAL A CA 1
ATOM 1022 C C . VAL A 1 129 ? 10.264 8.413 -6.845 1.00 92.88 129 VAL A C 1
ATOM 1024 O O . VAL A 1 129 ? 11.457 8.334 -7.120 1.00 92.88 129 VAL A O 1
ATOM 1027 N N . LEU A 1 130 ? 9.351 8.792 -7.734 1.00 91.69 130 LEU A N 1
ATOM 1028 C CA . LEU A 1 130 ? 9.584 9.102 -9.146 1.00 91.69 130 LEU A CA 1
ATOM 1029 C C . LEU A 1 130 ? 9.378 10.601 -9.412 1.00 91.69 130 LEU A C 1
ATOM 1031 O O . LEU A 1 130 ? 8.822 10.989 -10.441 1.00 91.69 130 LEU A O 1
ATOM 1035 N N . SER A 1 131 ? 9.759 11.443 -8.442 1.00 89.25 131 SER A N 1
ATOM 1036 C CA . SER A 1 131 ? 9.513 12.886 -8.495 1.00 89.25 131 SER A CA 1
ATOM 1037 C C . SER A 1 131 ? 10.113 13.505 -9.758 1.00 89.25 131 SER A C 1
ATOM 1039 O O . SER A 1 131 ? 11.325 13.481 -9.970 1.00 89.25 131 SER A O 1
ATOM 1041 N N . TRP A 1 132 ? 9.252 14.106 -10.576 1.00 82.75 132 TRP A N 1
ATOM 1042 C CA . TRP A 1 132 ? 9.645 14.895 -11.745 1.00 82.75 132 TRP A CA 1
ATOM 1043 C C . TRP A 1 132 ? 9.786 16.393 -11.420 1.00 82.75 132 TRP A C 1
ATOM 1045 O O . TRP A 1 132 ? 10.431 17.126 -12.170 1.00 82.75 132 TRP A O 1
ATOM 1055 N N . ASP A 1 133 ? 9.220 16.850 -10.296 1.00 84.31 133 ASP A N 1
ATOM 1056 C CA . ASP A 1 133 ? 9.339 18.220 -9.788 1.00 84.31 133 ASP A CA 1
ATOM 1057 C C . ASP A 1 133 ? 10.236 18.261 -8.546 1.00 84.31 133 ASP A C 1
ATOM 1059 O O . ASP A 1 133 ? 9.785 18.338 -7.399 1.00 84.31 133 ASP A O 1
ATOM 1063 N N . LEU A 1 134 ? 11.545 18.258 -8.799 1.00 82.62 134 LEU A N 1
ATOM 1064 C CA . LEU A 1 134 ? 12.577 18.297 -7.759 1.00 82.62 134 LEU A CA 1
ATOM 1065 C C . LEU A 1 134 ? 12.597 19.608 -6.955 1.00 82.62 134 LEU A C 1
ATOM 1067 O O . LEU A 1 134 ? 13.333 19.708 -5.975 1.00 82.62 134 LEU A O 1
ATOM 1071 N N . LYS A 1 135 ? 11.837 20.634 -7.368 1.00 82.50 135 LYS A N 1
ATOM 1072 C CA . LYS A 1 135 ? 11.686 21.871 -6.588 1.00 82.50 135 LYS A CA 1
ATOM 1073 C C . LYS A 1 135 ? 10.619 21.724 -5.509 1.00 82.50 135 LYS A C 1
ATOM 1075 O O . LYS A 1 135 ? 10.765 22.333 -4.453 1.00 82.50 135 LYS A O 1
ATOM 1080 N N . GLY A 1 136 ? 9.564 20.958 -5.790 1.00 79.06 136 GLY A N 1
ATOM 1081 C CA . GLY A 1 136 ? 8.460 20.713 -4.866 1.00 79.06 136 GLY A CA 1
ATOM 1082 C C . GLY A 1 136 ? 8.744 19.580 -3.882 1.00 79.06 136 GLY A C 1
ATOM 1083 O O . GLY A 1 136 ? 8.511 19.744 -2.688 1.00 79.06 136 GLY A O 1
ATOM 1084 N N . TYR A 1 137 ? 9.272 18.449 -4.363 1.00 81.56 137 TYR A N 1
ATOM 1085 C CA . TYR A 1 137 ? 9.527 17.259 -3.542 1.00 81.56 137 TYR A CA 1
ATOM 1086 C C . TYR A 1 137 ? 10.906 16.653 -3.817 1.00 81.56 137 TYR A C 1
ATOM 1088 O O . TYR A 1 137 ? 11.269 16.482 -4.987 1.00 81.56 137 TYR A O 1
ATOM 1096 N N . PRO A 1 138 ? 11.657 16.248 -2.773 1.00 81.81 138 PRO A N 1
ATOM 1097 C CA . PRO A 1 138 ? 12.864 15.461 -2.972 1.00 81.81 138 PRO A CA 1
ATOM 1098 C C . PRO A 1 138 ? 12.519 14.051 -3.459 1.00 81.81 138 PRO A C 1
ATOM 1100 O O . PRO A 1 138 ? 11.448 13.515 -3.168 1.00 81.81 138 PRO A O 1
ATOM 1103 N N . THR A 1 139 ? 13.469 13.423 -4.146 1.00 88.81 139 THR A N 1
ATOM 1104 C CA . THR A 1 139 ? 13.395 11.998 -4.462 1.00 88.81 139 THR A CA 1
ATOM 1105 C C . THR A 1 139 ? 13.737 11.181 -3.223 1.00 88.81 139 THR A C 1
ATOM 1107 O O . THR A 1 139 ? 14.843 11.304 -2.696 1.00 88.81 139 THR A O 1
ATOM 1110 N N . LEU A 1 140 ? 12.809 10.346 -2.748 1.00 91.19 140 LEU A N 1
ATOM 1111 C CA . LEU A 1 140 ? 13.049 9.471 -1.596 1.00 91.19 140 LEU A CA 1
ATOM 1112 C C . LEU A 1 140 ? 13.071 8.004 -1.998 1.00 91.19 140 LEU A C 1
ATOM 1114 O O . LEU A 1 140 ? 12.333 7.562 -2.877 1.00 91.19 140 LEU A O 1
ATOM 1118 N N . SER A 1 141 ? 13.904 7.247 -1.288 1.00 90.38 141 SER A N 1
ATOM 1119 C CA . SER A 1 141 ? 13.986 5.799 -1.432 1.00 90.38 141 SER A CA 1
ATOM 1120 C C . SER A 1 141 ? 12.625 5.150 -1.168 1.00 90.38 141 SER A C 1
ATOM 1122 O O . SER A 1 141 ? 11.979 5.522 -0.186 1.00 90.38 141 SER A O 1
ATOM 1124 N N . PRO A 1 142 ? 12.215 4.136 -1.956 1.00 89.69 142 PRO A N 1
ATOM 1125 C CA . PRO A 1 142 ? 10.960 3.412 -1.753 1.00 89.69 142 PRO A CA 1
ATOM 1126 C C . PRO A 1 142 ? 10.783 2.845 -0.339 1.00 89.69 142 PRO A C 1
ATOM 1128 O O . PRO A 1 142 ? 9.660 2.601 0.090 1.00 89.69 142 PRO A O 1
ATOM 1131 N N . ASN A 1 143 ? 11.882 2.612 0.382 1.00 86.31 143 ASN A N 1
ATOM 1132 C CA . ASN A 1 143 ? 11.873 2.043 1.729 1.00 86.31 143 ASN A CA 1
ATOM 1133 C C . ASN A 1 143 ? 13.001 2.525 2.655 1.00 86.31 143 ASN A C 1
ATOM 1135 O O . ASN A 1 143 ? 13.077 2.069 3.793 1.00 86.31 143 ASN A O 1
ATOM 1139 N N . GLY A 1 144 ? 13.888 3.407 2.192 1.00 85.25 144 GLY A N 1
ATOM 1140 C CA . GLY A 1 144 ? 15.012 3.904 2.990 1.00 85.25 144 GLY A CA 1
ATOM 1141 C C . GLY A 1 144 ? 16.228 2.972 3.062 1.00 85.25 144 GLY A C 1
ATOM 1142 O O . GLY A 1 144 ? 17.157 3.272 3.804 1.00 85.25 144 GLY A O 1
ATOM 1143 N N . SER A 1 145 ? 16.269 1.869 2.303 1.00 81.06 145 SER A N 1
ATOM 1144 C CA . SER A 1 145 ? 17.379 0.898 2.345 1.00 81.06 145 SER A CA 1
ATOM 1145 C C . SER A 1 145 ? 18.679 1.402 1.711 1.00 81.06 145 SER A C 1
ATOM 1147 O O . SER A 1 145 ? 19.763 0.950 2.075 1.00 81.06 145 SER A O 1
ATOM 1149 N N . ARG A 1 146 ? 18.580 2.338 0.761 1.00 85.06 146 ARG A N 1
ATOM 1150 C CA . ARG A 1 146 ? 19.714 2.981 0.085 1.00 85.06 146 ARG A CA 1
ATOM 1151 C C . ARG A 1 146 ? 19.385 4.424 -0.312 1.00 85.06 146 ARG A C 1
ATOM 1153 O O . ARG A 1 146 ? 18.199 4.748 -0.424 1.00 85.06 146 ARG A O 1
ATOM 1160 N N . PRO A 1 147 ? 20.396 5.272 -0.586 1.00 85.31 147 PR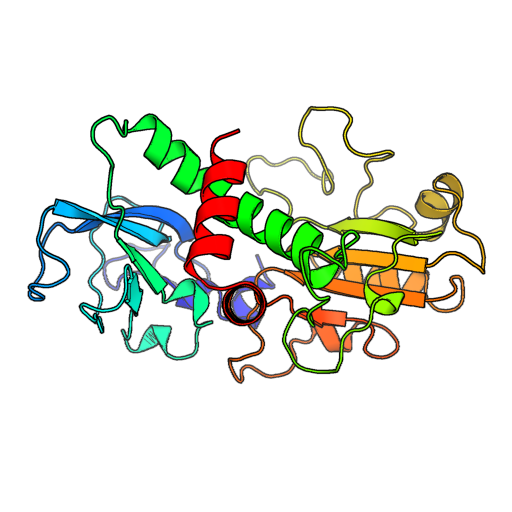O A N 1
ATOM 1161 C CA . PRO A 1 147 ? 20.181 6.577 -1.207 1.00 85.31 147 PRO A CA 1
ATOM 1162 C C . PRO A 1 147 ? 19.399 6.457 -2.520 1.00 85.31 147 PRO A C 1
ATOM 1164 O O . PRO A 1 147 ? 19.573 5.481 -3.254 1.00 85.31 147 PRO A O 1
ATOM 1167 N N . TRP A 1 148 ? 18.561 7.453 -2.803 1.00 89.50 148 TRP A N 1
ATOM 1168 C CA . TRP A 1 148 ? 17.708 7.507 -3.990 1.00 89.50 148 TRP A CA 1
ATOM 1169 C C . TRP A 1 148 ? 17.891 8.850 -4.686 1.00 89.50 148 TRP A C 1
ATOM 1171 O O . TRP A 1 148 ? 17.638 9.899 -4.090 1.00 89.50 148 TRP A O 1
ATOM 1181 N N . SER A 1 149 ? 18.412 8.818 -5.908 1.00 88.81 149 SER A N 1
ATOM 1182 C CA . SER A 1 149 ? 18.780 10.014 -6.661 1.00 88.81 149 SER A CA 1
ATOM 1183 C C . SER A 1 149 ? 17.726 10.368 -7.720 1.00 88.81 149 SER A C 1
ATOM 1185 O O . SER A 1 149 ? 16.867 9.548 -8.049 1.00 88.81 149 SER A O 1
ATOM 1187 N N . PRO A 1 150 ? 17.809 11.566 -8.324 1.00 89.12 150 PRO A N 1
ATOM 1188 C CA . PRO A 1 150 ? 17.028 11.892 -9.513 1.00 89.12 150 PRO A CA 1
ATOM 1189 C C . PRO A 1 150 ? 17.180 10.897 -10.673 1.00 89.12 150 PRO A C 1
ATOM 1191 O O . PRO A 1 150 ? 16.224 10.704 -11.414 1.00 89.12 150 PRO A O 1
ATOM 1194 N N . ASP A 1 151 ? 18.329 10.230 -10.817 1.00 88.00 151 ASP A N 1
ATOM 1195 C CA . ASP A 1 151 ? 18.534 9.233 -11.878 1.00 88.00 151 ASP A CA 1
ATOM 1196 C C . ASP A 1 151 ? 17.732 7.945 -11.613 1.00 88.00 151 ASP A C 1
ATOM 1198 O O . ASP A 1 151 ? 17.229 7.315 -12.551 1.00 88.00 151 ASP A O 1
ATOM 1202 N N . ASP A 1 152 ? 17.554 7.574 -10.337 1.00 87.06 152 ASP A N 1
ATOM 1203 C CA . ASP A 1 152 ? 16.671 6.471 -9.930 1.00 87.06 152 ASP A CA 1
ATOM 1204 C C . ASP A 1 152 ? 15.196 6.788 -10.245 1.00 87.06 152 ASP A C 1
ATOM 1206 O O . ASP A 1 152 ? 14.424 5.889 -10.578 1.00 87.06 152 ASP A O 1
ATOM 1210 N N . ALA A 1 153 ? 14.820 8.068 -10.163 1.00 88.12 153 ALA A N 1
ATOM 1211 C CA . ALA A 1 153 ? 13.477 8.576 -10.435 1.00 88.12 153 ALA A CA 1
ATOM 1212 C C . ALA A 1 153 ? 13.201 8.879 -11.924 1.00 88.12 153 ALA A C 1
ATOM 1214 O O . ALA A 1 153 ? 12.036 9.019 -12.298 1.00 88.12 153 ALA A O 1
ATOM 1215 N N . ASP A 1 154 ? 14.233 9.002 -12.772 1.00 86.81 154 ASP A N 1
ATOM 1216 C CA . ASP A 1 154 ? 14.070 9.392 -14.180 1.00 86.81 154 ASP A CA 1
ATOM 1217 C C . ASP A 1 154 ? 13.378 8.284 -14.996 1.00 86.81 154 ASP A C 1
ATOM 1219 O O . ASP A 1 154 ? 13.819 7.133 -15.048 1.00 86.81 154 ASP A O 1
ATOM 1223 N N . LEU A 1 155 ? 12.293 8.655 -15.675 1.00 87.25 155 LEU A N 1
ATOM 1224 C CA . LEU A 1 155 ? 11.489 7.770 -16.518 1.00 87.25 155 LEU A CA 1
ATOM 1225 C C . LEU A 1 155 ? 11.801 7.908 -18.018 1.00 87.25 155 LEU A C 1
ATOM 1227 O O . LEU A 1 155 ? 11.131 7.291 -18.847 1.00 87.25 155 LEU A O 1
ATOM 1231 N N . LYS A 1 156 ? 12.807 8.700 -18.409 1.00 85.75 156 LYS A N 1
ATOM 1232 C CA . LYS A 1 156 ? 13.248 8.765 -19.810 1.00 85.75 156 LYS A CA 1
ATOM 1233 C C . LYS A 1 156 ? 13.726 7.402 -20.297 1.00 85.75 156 LYS A C 1
ATOM 1235 O O . LYS A 1 156 ? 14.549 6.757 -19.653 1.00 85.75 156 LYS A O 1
ATOM 1240 N N . ASN A 1 157 ? 13.255 7.016 -21.483 1.00 85.31 157 ASN A N 1
ATOM 1241 C CA . ASN A 1 157 ? 13.531 5.718 -22.107 1.00 85.31 157 ASN A CA 1
ATOM 1242 C C . ASN A 1 157 ? 13.152 4.519 -21.215 1.00 85.31 157 ASN A C 1
ATOM 1244 O O . ASN A 1 157 ? 13.723 3.437 -21.362 1.00 85.31 157 ASN A O 1
ATOM 1248 N N . THR A 1 158 ? 12.192 4.704 -20.303 1.00 86.31 158 THR A N 1
ATOM 1249 C CA . THR A 1 158 ? 11.725 3.663 -19.386 1.00 86.31 158 THR A CA 1
ATOM 1250 C C . THR A 1 158 ? 10.402 3.081 -19.864 1.00 86.31 158 THR A C 1
ATOM 1252 O O . THR A 1 158 ? 9.446 3.814 -20.104 1.00 86.31 158 THR A O 1
ATOM 1255 N N . VAL A 1 159 ? 10.324 1.754 -19.939 1.00 85.88 159 VAL A N 1
ATOM 1256 C CA . VAL A 1 159 ? 9.056 1.027 -20.047 1.00 85.88 159 VAL A CA 1
ATOM 1257 C C . VAL A 1 159 ? 8.576 0.660 -18.651 1.00 85.88 159 VAL A C 1
ATOM 1259 O O . VAL A 1 159 ? 9.338 0.111 -17.851 1.00 85.88 159 VAL A O 1
ATOM 1262 N N . ILE A 1 160 ? 7.312 0.959 -18.358 1.00 87.12 160 ILE A N 1
ATOM 1263 C CA . ILE A 1 160 ? 6.695 0.672 -17.064 1.00 87.12 160 ILE A CA 1
ATOM 1264 C C . ILE A 1 160 ? 5.791 -0.550 -17.204 1.00 87.12 160 ILE A C 1
ATOM 1266 O O . ILE A 1 160 ? 4.848 -0.547 -17.990 1.00 87.12 160 ILE A O 1
ATOM 1270 N N . LEU A 1 161 ? 6.063 -1.585 -16.416 1.00 86.38 161 LEU A N 1
ATOM 1271 C CA . LEU A 1 161 ? 5.251 -2.794 -16.339 1.00 86.38 161 LEU A CA 1
ATOM 1272 C C . LEU A 1 161 ? 4.526 -2.821 -14.998 1.00 86.38 161 LEU A C 1
ATOM 1274 O O . LEU A 1 161 ? 5.159 -2.913 -13.948 1.00 86.38 161 LEU A O 1
ATOM 1278 N N . VAL A 1 162 ? 3.198 -2.761 -15.021 1.00 86.44 162 VAL A N 1
ATOM 1279 C CA . VAL A 1 162 ? 2.383 -2.807 -13.803 1.00 86.44 162 VAL A CA 1
ATOM 1280 C C . VAL A 1 162 ? 1.792 -4.204 -13.646 1.00 86.44 162 VAL A C 1
ATOM 1282 O O . VAL A 1 162 ? 1.047 -4.673 -14.499 1.00 86.44 162 VAL A O 1
ATOM 1285 N N . PHE A 1 163 ? 2.107 -4.874 -12.542 1.00 83.19 163 PHE A N 1
ATOM 1286 C CA . PHE A 1 163 ? 1.537 -6.165 -12.175 1.00 83.19 163 PHE A CA 1
ATOM 1287 C C . PHE A 1 163 ? 0.535 -5.969 -11.042 1.00 83.19 163 PHE A C 1
ATOM 1289 O O . PHE A 1 163 ? 0.825 -5.308 -10.049 1.00 83.19 163 PHE A O 1
ATOM 1296 N N . ALA A 1 164 ? -0.643 -6.574 -11.170 1.00 74.38 164 ALA A N 1
ATOM 1297 C CA . ALA A 1 164 ? -1.687 -6.539 -10.150 1.00 74.38 164 ALA A CA 1
ATOM 1298 C C . ALA A 1 164 ? -2.140 -7.958 -9.783 1.00 74.38 164 ALA A C 1
ATOM 1300 O O . ALA A 1 164 ? -2.134 -8.830 -10.657 1.00 74.38 164 ALA A O 1
ATOM 1301 N N . PRO A 1 165 ? -2.559 -8.211 -8.531 1.00 66.25 165 PRO A N 1
ATOM 1302 C CA . PRO A 1 165 ? -3.121 -9.496 -8.143 1.00 66.25 165 PRO A CA 1
ATOM 1303 C C . PRO A 1 165 ? -4.422 -9.713 -8.921 1.00 66.25 165 PRO A C 1
ATOM 1305 O O . PRO A 1 165 ? -5.309 -8.862 -8.894 1.00 66.25 165 PRO A O 1
ATOM 1308 N N . SER A 1 166 ? -4.571 -10.843 -9.624 1.00 55.28 166 SER A N 1
ATOM 1309 C CA . SER A 1 166 ? -5.835 -11.098 -10.328 1.00 55.28 166 SER A CA 1
ATOM 1310 C C . SER A 1 166 ? -6.992 -11.202 -9.328 1.00 55.28 166 SER A C 1
ATOM 1312 O O . SER A 1 166 ? -6.922 -11.974 -8.358 1.00 55.28 166 SER A O 1
ATOM 1314 N N . THR A 1 167 ? -8.050 -10.422 -9.559 1.00 43.19 167 THR A N 1
ATOM 1315 C CA . THR A 1 167 ? -9.283 -10.462 -8.774 1.00 43.19 167 THR A CA 1
ATOM 1316 C C . THR A 1 167 ? -9.932 -11.830 -8.962 1.00 43.19 167 THR A C 1
ATOM 1318 O O . THR A 1 167 ? -10.356 -12.220 -10.045 1.00 43.19 167 THR A O 1
ATOM 1321 N N . ALA A 1 168 ? -9.985 -12.616 -7.889 1.00 33.88 168 ALA A N 1
ATOM 1322 C CA . ALA A 1 168 ? -10.779 -13.835 -7.861 1.00 33.88 168 ALA A CA 1
ATOM 1323 C C . ALA A 1 168 ? -12.236 -13.472 -7.550 1.00 33.88 168 ALA A C 1
ATOM 1325 O O . ALA A 1 168 ? -12.718 -13.705 -6.447 1.00 33.88 168 ALA A O 1
ATOM 1326 N N . THR A 1 169 ? -12.942 -12.913 -8.524 1.00 31.77 169 THR A N 1
ATOM 1327 C CA . THR A 1 169 ? -14.407 -12.911 -8.539 1.00 31.77 169 THR A CA 1
ATOM 1328 C C . THR A 1 169 ? -14.837 -13.343 -9.928 1.00 31.77 169 THR A C 1
ATOM 1330 O O . THR A 1 169 ? -14.721 -12.579 -10.875 1.00 31.77 169 THR A O 1
ATOM 1333 N N . PHE A 1 170 ? -15.324 -14.582 -10.002 1.00 26.75 170 PHE A N 1
ATOM 1334 C CA . PHE A 1 170 ? -15.716 -15.357 -11.183 1.00 26.75 170 PHE A CA 1
ATOM 1335 C C . PHE A 1 170 ? -14.600 -16.124 -11.906 1.00 26.75 170 PHE A C 1
ATOM 1337 O O . PHE A 1 170 ? -13.551 -15.616 -12.281 1.00 26.75 170 PHE A O 1
ATOM 1344 N N . ASN A 1 171 ? -14.875 -17.418 -12.067 1.00 28.86 171 ASN A N 1
ATOM 1345 C CA . ASN A 1 171 ? -14.106 -18.398 -12.813 1.00 28.86 171 ASN A CA 1
ATOM 1346 C C . ASN A 1 171 ? -14.032 -17.997 -14.295 1.00 28.86 171 ASN A C 1
ATOM 1348 O O . ASN A 1 171 ? -14.892 -18.385 -15.082 1.00 28.86 171 ASN A O 1
ATOM 1352 N N . TRP A 1 172 ? -13.014 -17.225 -14.662 1.00 30.08 172 TRP A N 1
ATOM 1353 C CA . TRP A 1 172 ? -12.507 -17.165 -16.026 1.00 30.08 172 TRP A CA 1
ATOM 1354 C C . TRP A 1 172 ? -11.046 -17.598 -16.005 1.00 30.08 172 TRP A C 1
ATOM 1356 O O . TRP A 1 172 ? -10.157 -16.910 -15.506 1.00 30.08 172 TRP A O 1
ATOM 1366 N N . SER A 1 173 ? -10.810 -18.799 -16.519 1.00 32.22 173 SER A N 1
ATOM 1367 C CA . SER A 1 173 ? -9.489 -19.294 -16.867 1.00 32.22 173 SER A CA 1
ATOM 1368 C C . SER A 1 173 ? -8.862 -18.363 -17.910 1.00 32.22 173 SER A C 1
ATOM 1370 O O . SER A 1 173 ? -9.232 -18.432 -19.079 1.00 32.22 173 SER A O 1
ATOM 1372 N N . GLY A 1 174 ? -7.924 -17.509 -17.491 1.00 36.06 174 GLY A N 1
ATOM 1373 C CA . GLY A 1 174 ? -6.956 -16.894 -18.407 1.00 36.06 174 GLY A CA 1
ATOM 1374 C C . GLY A 1 174 ? -6.894 -15.369 -18.481 1.00 36.06 174 GLY A C 1
ATOM 1375 O O . GLY A 1 174 ? -6.093 -14.879 -19.264 1.00 36.06 174 GLY A O 1
ATOM 1376 N N . LEU A 1 175 ? -7.655 -14.606 -17.690 1.00 34.22 175 LEU A N 1
ATOM 1377 C CA . LEU A 1 175 ? -7.485 -13.146 -17.636 1.00 34.22 175 LEU A CA 1
ATOM 1378 C C . LEU A 1 175 ? -6.662 -12.750 -16.409 1.00 34.22 175 LEU A C 1
ATOM 1380 O O . LEU A 1 175 ? -7.109 -12.852 -15.266 1.00 34.22 175 LEU A O 1
ATOM 1384 N N . SER A 1 176 ? -5.428 -12.321 -16.651 1.00 42.94 176 SER A N 1
ATOM 1385 C CA . SER A 1 176 ? -4.567 -11.742 -15.626 1.00 42.94 176 SER A CA 1
ATOM 1386 C C . SER A 1 176 ? -3.535 -10.800 -16.249 1.00 42.94 176 SER A C 1
ATOM 1388 O O . SER A 1 176 ? -2.393 -11.223 -16.365 1.00 42.94 176 SER A O 1
ATOM 1390 N N . CYS A 1 177 ? -3.949 -9.596 -16.675 1.00 42.41 177 CYS A N 1
ATOM 1391 C CA . CYS A 1 177 ? -3.419 -8.267 -16.292 1.00 42.41 177 CYS A CA 1
ATOM 1392 C C . CYS A 1 177 ? -4.457 -7.177 -16.651 1.00 42.41 177 CYS A C 1
ATOM 1394 O O . CYS A 1 177 ? -5.339 -7.405 -17.471 1.00 42.41 177 CYS A O 1
ATOM 1396 N N . LEU A 1 178 ? -4.297 -6.008 -16.015 1.00 40.75 178 LEU A N 1
ATOM 1397 C CA . LEU A 1 178 ? -4.723 -4.655 -16.410 1.00 40.75 178 LEU A CA 1
ATOM 1398 C C . LEU A 1 178 ? -6.046 -4.505 -17.174 1.00 40.75 178 LEU A C 1
ATOM 1400 O O . LEU A 1 178 ? -6.078 -4.227 -18.365 1.00 40.75 178 LEU A O 1
ATOM 1404 N N . GLU A 1 179 ? -7.156 -4.512 -16.448 1.00 32.75 179 GLU A N 1
ATOM 1405 C CA . GLU A 1 179 ? -8.368 -3.874 -16.948 1.00 32.75 179 GLU A CA 1
ATOM 1406 C C . GLU A 1 179 ? -8.903 -2.932 -15.874 1.00 32.75 179 GLU A C 1
ATOM 1408 O O . GLU A 1 179 ? -9.484 -3.360 -14.880 1.00 32.75 179 GLU A O 1
ATOM 1413 N N . ILE A 1 180 ? -8.697 -1.630 -16.074 1.00 31.77 180 ILE A N 1
ATOM 1414 C CA . ILE A 1 180 ? -9.660 -0.635 -15.610 1.00 31.77 180 ILE A CA 1
ATOM 1415 C C . ILE A 1 180 ? -9.958 0.256 -16.811 1.00 31.77 180 ILE A C 1
ATOM 1417 O O . ILE A 1 180 ? -9.205 1.168 -17.141 1.00 31.77 180 ILE A O 1
ATOM 1421 N N . LEU A 1 181 ? -11.032 -0.119 -17.509 1.00 30.72 181 LEU A N 1
ATOM 1422 C CA . LEU A 1 181 ? -11.920 0.716 -18.322 1.00 30.72 181 LEU A CA 1
ATOM 1423 C C . LEU A 1 181 ? -11.458 2.184 -18.433 1.00 30.72 181 LEU A C 1
ATOM 1425 O O . LEU A 1 181 ? -11.778 3.000 -17.571 1.00 30.72 181 LEU A O 1
ATOM 1429 N N . GLY A 1 182 ? -10.710 2.532 -19.487 1.00 37.84 182 GLY A N 1
ATOM 1430 C CA . GLY A 1 182 ? -10.350 3.938 -19.717 1.00 37.84 182 GLY A CA 1
ATOM 1431 C C . GLY A 1 182 ? -9.248 4.258 -20.731 1.00 37.84 182 GLY A C 1
ATOM 1432 O O . GLY A 1 182 ? -9.095 5.429 -21.052 1.00 37.84 182 GLY A O 1
ATOM 1433 N N . GLY A 1 183 ? -8.500 3.279 -21.260 1.00 46.31 183 GLY A N 1
ATOM 1434 C CA . GLY A 1 183 ? -7.459 3.548 -22.271 1.00 46.31 183 GLY A CA 1
ATOM 1435 C C . GLY A 1 183 ? -6.189 4.221 -21.727 1.00 46.31 183 GLY A C 1
ATOM 1436 O O . GLY A 1 183 ? -5.512 4.930 -22.460 1.00 46.31 183 GLY A O 1
ATOM 1437 N N . TRP A 1 184 ? -5.882 4.022 -20.441 1.00 57.06 184 TRP A N 1
ATOM 1438 C CA . TRP A 1 184 ? -4.729 4.623 -19.750 1.00 57.06 184 TRP A CA 1
ATOM 1439 C C . TRP A 1 184 ? -3.413 3.846 -19.900 1.00 57.06 184 TRP A C 1
ATOM 1441 O O . TRP A 1 184 ? -2.373 4.322 -19.453 1.00 57.06 184 TRP A O 1
ATOM 1451 N N . TYR A 1 185 ? -3.462 2.654 -20.492 1.00 69.44 185 TYR A N 1
ATOM 1452 C CA . TYR A 1 185 ? -2.297 1.820 -20.770 1.00 69.44 185 TYR A CA 1
ATOM 1453 C C . TYR A 1 185 ? -2.129 1.678 -22.275 1.00 69.44 185 TYR A C 1
ATOM 1455 O O . TYR A 1 185 ? -3.131 1.564 -22.983 1.00 69.44 185 TYR A O 1
ATOM 1463 N N . ASP A 1 186 ? -0.879 1.644 -22.735 1.00 72.62 186 ASP A N 1
ATOM 1464 C CA . ASP A 1 186 ? -0.574 1.380 -24.141 1.00 72.62 186 ASP A CA 1
ATOM 1465 C C . ASP A 1 186 ? -1.041 -0.030 -24.535 1.00 72.62 186 ASP A C 1
ATOM 1467 O O . ASP A 1 186 ? -1.691 -0.194 -25.565 1.00 72.62 186 ASP A O 1
ATOM 1471 N N . GLU A 1 187 ? -0.789 -1.027 -23.672 1.00 74.75 187 GLU A N 1
ATOM 1472 C CA . GLU A 1 187 ? -1.174 -2.425 -23.889 1.00 74.75 187 GLU A CA 1
ATOM 1473 C C . GLU A 1 187 ? -1.565 -3.167 -22.601 1.00 74.75 187 GLU A C 1
ATOM 1475 O O . GLU A 1 187 ? -1.191 -2.794 -21.485 1.00 74.75 187 GLU A O 1
ATOM 1480 N N . VAL A 1 188 ? -2.318 -4.258 -22.779 1.00 76.75 188 VAL A N 1
ATOM 1481 C CA . VAL A 1 188 ? -2.751 -5.181 -21.723 1.00 76.75 188 VAL A CA 1
ATOM 1482 C C . VAL A 1 188 ? -2.299 -6.587 -22.089 1.00 76.75 188 VAL A C 1
ATOM 1484 O O . VAL A 1 188 ? -2.607 -7.080 -23.170 1.00 76.75 188 VAL A O 1
ATOM 1487 N N . LEU A 1 189 ? -1.596 -7.234 -21.164 1.00 77.19 189 LEU A N 1
ATOM 1488 C CA . LEU A 1 189 ? -0.963 -8.536 -21.370 1.00 77.19 189 LEU A CA 1
ATOM 1489 C C . LEU A 1 189 ? -1.532 -9.567 -20.391 1.00 77.19 189 LEU A C 1
ATOM 1491 O O . LEU A 1 189 ? -2.305 -9.240 -19.495 1.00 77.19 189 LEU A O 1
ATOM 1495 N N . VAL A 1 190 ? -1.138 -10.824 -20.510 1.00 79.75 190 VAL A N 1
ATOM 1496 C CA . VAL A 1 190 ? -1.348 -11.850 -19.485 1.00 79.75 190 VAL A CA 1
ATOM 1497 C C . VAL A 1 190 ? -0.014 -12.435 -19.045 1.00 79.75 190 VAL A C 1
ATOM 1499 O O . VAL A 1 190 ? 0.945 -12.463 -19.804 1.00 79.75 190 VAL A O 1
ATOM 1502 N N . TYR A 1 191 ? 0.075 -12.943 -17.813 1.00 78.19 191 TYR A N 1
ATOM 1503 C CA . TYR A 1 191 ? 1.343 -13.464 -17.269 1.00 78.19 191 TYR A CA 1
ATOM 1504 C C . TYR A 1 191 ? 2.026 -14.540 -18.128 1.00 78.19 191 TYR A C 1
ATOM 1506 O O . TYR A 1 191 ? 3.247 -14.697 -18.041 1.00 78.19 191 TYR A O 1
ATOM 1514 N N . SER A 1 192 ? 1.251 -15.292 -18.917 1.00 80.06 192 SER A N 1
ATOM 1515 C CA . SER A 1 192 ? 1.750 -16.324 -19.830 1.00 80.06 192 SER A CA 1
ATOM 1516 C C . SER A 1 192 ? 2.333 -15.783 -21.135 1.00 80.06 192 SER A C 1
ATOM 1518 O O . SER A 1 192 ? 2.940 -16.565 -21.868 1.00 80.06 192 SER A O 1
ATOM 1520 N N . ASP A 1 193 ? 2.152 -14.497 -21.433 1.00 83.00 193 ASP A N 1
ATOM 1521 C CA . ASP A 1 193 ? 2.715 -13.878 -22.629 1.00 83.00 193 ASP A CA 1
ATOM 1522 C C . ASP A 1 193 ? 4.246 -13.885 -22.584 1.00 83.00 193 ASP A C 1
ATOM 1524 O O . ASP A 1 193 ? 4.879 -14.004 -21.527 1.00 83.00 193 ASP A O 1
ATOM 1528 N N . ASP A 1 194 ? 4.864 -13.786 -23.762 1.00 82.00 194 ASP A N 1
ATOM 1529 C CA . ASP A 1 194 ? 6.309 -13.629 -23.849 1.00 82.00 194 ASP A CA 1
ATOM 1530 C C . ASP A 1 194 ? 6.680 -12.171 -23.540 1.00 82.00 194 ASP A C 1
ATOM 1532 O O . ASP A 1 194 ? 6.408 -11.296 -24.369 1.00 82.00 194 ASP A O 1
ATOM 1536 N N . PRO A 1 195 ? 7.349 -11.887 -22.405 1.00 79.31 195 PRO A N 1
ATOM 1537 C CA . PRO A 1 195 ? 7.758 -10.528 -22.080 1.00 79.31 195 PRO A CA 1
ATOM 1538 C C . PRO A 1 195 ? 8.664 -9.929 -23.148 1.00 79.31 195 PRO A C 1
ATOM 1540 O O . PRO A 1 195 ? 8.669 -8.723 -23.312 1.00 79.31 195 PRO A O 1
ATOM 1543 N N . ILE A 1 196 ? 9.441 -10.721 -23.893 1.00 78.12 196 ILE A N 1
ATOM 1544 C CA . ILE A 1 196 ? 10.310 -10.160 -24.935 1.00 78.12 196 ILE A CA 1
ATOM 1545 C C . ILE A 1 196 ? 9.478 -9.653 -26.114 1.00 78.12 196 ILE A C 1
ATOM 1547 O O . ILE A 1 196 ? 9.785 -8.594 -26.657 1.00 78.12 196 ILE A O 1
ATOM 1551 N N . ALA A 1 197 ? 8.458 -10.406 -26.525 1.00 77.69 197 ALA A N 1
ATOM 1552 C CA . ALA A 1 197 ? 7.586 -10.026 -27.629 1.00 77.69 197 ALA A CA 1
ATOM 1553 C C . ALA A 1 197 ? 6.748 -8.795 -27.265 1.00 77.69 197 ALA A C 1
ATOM 1555 O O . ALA A 1 197 ? 6.848 -7.779 -27.951 1.00 77.69 197 ALA A O 1
ATOM 1556 N N . ALA A 1 198 ? 6.047 -8.857 -26.131 1.00 71.00 198 ALA A N 1
ATOM 1557 C CA . ALA A 1 198 ? 5.177 -7.781 -25.663 1.00 71.00 198 ALA A CA 1
ATOM 1558 C C . ALA A 1 198 ? 5.918 -6.446 -25.519 1.00 71.00 198 ALA A C 1
ATOM 1560 O O . ALA A 1 198 ? 5.427 -5.368 -25.829 1.00 71.00 198 ALA A O 1
ATOM 1561 N N . VAL A 1 199 ? 7.166 -6.514 -25.072 1.00 66.25 199 VAL A N 1
ATOM 1562 C CA . VAL A 1 199 ? 7.930 -5.318 -24.753 1.00 66.25 199 VAL A CA 1
ATOM 1563 C C . VAL A 1 199 ? 8.730 -4.806 -25.970 1.00 66.25 199 VAL A C 1
ATOM 1565 O O . VAL A 1 199 ? 9.023 -3.617 -26.067 1.00 66.25 199 VAL A O 1
ATOM 1568 N N . ARG A 1 200 ? 9.015 -5.656 -26.973 1.00 67.75 200 ARG A N 1
ATOM 1569 C CA . ARG A 1 200 ? 9.502 -5.213 -28.298 1.00 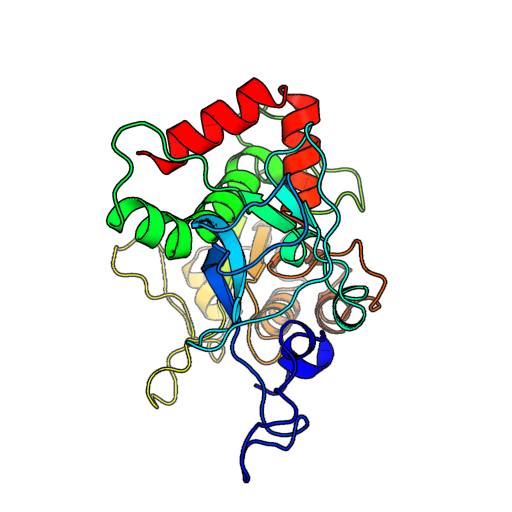67.75 200 ARG A CA 1
ATOM 1570 C C . ARG A 1 200 ? 8.463 -4.378 -29.039 1.00 67.75 200 ARG A C 1
ATOM 1572 O O . ARG A 1 200 ? 8.842 -3.409 -29.691 1.00 67.75 200 ARG A O 1
ATOM 1579 N N . GLU A 1 201 ? 7.189 -4.744 -28.934 1.00 65.88 201 GLU A N 1
ATOM 1580 C CA . GLU A 1 201 ? 6.071 -3.956 -29.469 1.00 65.88 201 GLU A CA 1
ATOM 1581 C C . GLU A 1 201 ? 5.990 -2.587 -28.768 1.00 65.88 201 GLU A C 1
ATOM 1583 O O . GLU A 1 201 ? 5.843 -1.561 -29.431 1.00 65.88 201 GLU A O 1
ATOM 1588 N N . ALA A 1 202 ? 6.306 -2.539 -27.468 1.00 63.78 202 ALA A N 1
ATOM 1589 C CA . ALA A 1 202 ? 6.477 -1.312 -26.681 1.00 63.78 202 ALA A CA 1
ATOM 1590 C C . ALA A 1 202 ? 7.837 -0.583 -26.862 1.00 63.78 202 ALA A C 1
ATOM 1592 O O . ALA A 1 202 ? 8.199 0.267 -26.050 1.00 63.78 202 ALA A O 1
ATOM 1593 N N . SER A 1 203 ? 8.609 -0.872 -27.920 1.00 65.31 203 SER A N 1
ATOM 1594 C CA . SER A 1 203 ? 9.902 -0.221 -28.231 1.00 65.31 203 SER A CA 1
ATOM 1595 C C . SER A 1 203 ? 11.062 -0.477 -27.250 1.00 65.31 203 SER A C 1
ATOM 1597 O O . SER A 1 203 ? 11.952 0.367 -27.109 1.00 65.31 203 SER A O 1
ATOM 1599 N N . ILE A 1 204 ? 11.133 -1.647 -26.607 1.00 66.44 204 ILE A N 1
ATOM 1600 C CA . ILE A 1 204 ? 12.332 -2.029 -25.844 1.00 66.44 204 ILE A CA 1
ATOM 1601 C C . ILE A 1 204 ? 13.507 -2.359 -26.764 1.00 66.44 204 ILE A C 1
ATOM 1603 O O . ILE A 1 204 ? 13.506 -3.346 -27.507 1.00 66.44 204 ILE A O 1
ATOM 1607 N N . GLY A 1 205 ? 14.551 -1.543 -26.645 1.00 67.81 205 GLY A N 1
ATOM 1608 C CA . GLY A 1 205 ? 15.888 -1.806 -27.159 1.00 67.81 205 GLY A CA 1
ATOM 1609 C C . GLY A 1 205 ? 16.885 -2.074 -26.031 1.00 67.81 205 GLY A C 1
ATOM 1610 O O . GLY A 1 205 ? 16.561 -1.991 -24.848 1.00 67.81 205 GLY A O 1
ATOM 1611 N N . SER A 1 206 ? 18.144 -2.322 -26.396 1.00 78.44 206 SER A N 1
ATOM 1612 C CA . SER A 1 206 ? 19.241 -2.499 -25.429 1.00 78.44 206 SER A CA 1
ATOM 1613 C C . SER A 1 206 ? 19.477 -1.284 -24.524 1.00 78.44 206 SER A C 1
ATOM 1615 O O . SER A 1 206 ? 20.110 -1.420 -23.486 1.00 78.44 206 SER A O 1
ATOM 1617 N N . ASN A 1 207 ? 18.977 -0.111 -24.924 1.00 83.56 207 ASN A N 1
ATOM 1618 C CA . ASN A 1 207 ? 19.135 1.162 -24.216 1.00 83.56 207 ASN A CA 1
ATOM 1619 C C . ASN A 1 207 ? 17.865 1.565 -23.446 1.00 83.56 207 ASN A C 1
ATOM 1621 O O . ASN A 1 207 ? 17.732 2.715 -23.040 1.00 83.56 207 ASN A O 1
ATOM 1625 N N . SER A 1 208 ? 16.882 0.669 -23.341 1.00 83.88 208 SER A N 1
ATOM 1626 C CA . SER A 1 208 ? 15.659 0.921 -22.582 1.00 83.88 208 SER A CA 1
ATOM 1627 C C . SER A 1 208 ? 15.861 0.525 -21.125 1.00 83.88 208 SER A C 1
ATOM 1629 O O . SER A 1 208 ? 16.510 -0.481 -20.835 1.00 83.88 208 SER A O 1
ATOM 1631 N N . ARG A 1 209 ? 15.255 1.274 -20.209 1.00 87.19 209 ARG A N 1
ATOM 1632 C CA . ARG A 1 209 ? 15.122 0.904 -18.796 1.00 87.19 209 ARG A CA 1
ATOM 1633 C C . ARG A 1 209 ? 13.766 0.235 -18.586 1.00 87.19 209 ARG A C 1
ATOM 1635 O O . ARG A 1 209 ? 12.809 0.538 -19.296 1.00 87.19 209 ARG A O 1
ATOM 1642 N N . VAL A 1 210 ? 13.659 -0.660 -17.612 1.00 86.81 210 VAL A N 1
ATOM 1643 C CA . VAL A 1 210 ? 12.385 -1.288 -17.238 1.00 86.81 210 VAL A CA 1
ATOM 1644 C C . VAL A 1 210 ? 12.090 -1.000 -15.776 1.00 86.81 210 VAL A C 1
ATOM 1646 O O . VAL A 1 210 ? 12.873 -1.363 -14.899 1.00 86.81 210 VAL A O 1
ATOM 1649 N N . LEU A 1 211 ? 10.941 -0.382 -15.514 1.00 89.00 211 LEU A N 1
ATOM 1650 C CA . LEU A 1 211 ? 10.397 -0.207 -14.174 1.00 89.00 211 LEU A CA 1
ATOM 1651 C C . LEU A 1 211 ? 9.207 -1.147 -13.989 1.00 89.00 211 LEU A C 1
ATOM 1653 O O . LEU A 1 211 ? 8.182 -1.004 -14.646 1.00 89.00 211 LEU A O 1
ATOM 1657 N N . ILE A 1 212 ? 9.325 -2.092 -13.069 1.00 88.62 212 ILE A N 1
ATOM 1658 C CA . ILE A 1 212 ? 8.241 -2.989 -12.678 1.00 88.62 212 ILE A CA 1
ATOM 1659 C C . ILE A 1 212 ? 7.576 -2.423 -11.422 1.00 88.62 212 ILE A C 1
ATOM 1661 O O . ILE A 1 212 ? 8.255 -2.143 -10.438 1.00 88.62 212 ILE A O 1
ATOM 1665 N N . ILE A 1 213 ? 6.255 -2.275 -11.431 1.00 88.75 213 ILE A N 1
ATOM 1666 C CA . ILE A 1 213 ? 5.451 -1.937 -10.251 1.00 88.75 213 ILE A CA 1
ATOM 1667 C C . ILE A 1 213 ? 4.566 -3.142 -9.951 1.00 88.75 213 ILE A C 1
ATOM 1669 O O . ILE A 1 213 ? 3.646 -3.434 -10.710 1.00 88.75 213 ILE A O 1
ATOM 1673 N N . ASP A 1 214 ? 4.851 -3.860 -8.869 1.00 85.56 214 ASP A N 1
ATOM 1674 C CA . ASP A 1 214 ? 4.190 -5.121 -8.541 1.00 85.56 214 ASP A CA 1
ATOM 1675 C C . ASP A 1 214 ? 3.300 -4.997 -7.298 1.00 85.56 214 ASP A C 1
ATOM 1677 O O . ASP A 1 214 ? 3.799 -4.904 -6.182 1.00 85.56 214 ASP A O 1
ATOM 1681 N N . PHE A 1 215 ? 1.980 -5.049 -7.478 1.00 80.31 215 PHE A N 1
ATOM 1682 C CA . PHE A 1 215 ? 0.977 -5.049 -6.405 1.00 80.31 215 PHE A CA 1
ATOM 1683 C C . PHE A 1 215 ? 0.658 -6.444 -5.836 1.00 80.31 215 PHE A C 1
ATOM 1685 O O . PHE A 1 215 ? -0.336 -6.607 -5.128 1.00 80.31 215 PHE A O 1
ATOM 1692 N N . GLY A 1 216 ? 1.460 -7.463 -6.146 1.00 76.50 216 GLY A N 1
ATOM 1693 C CA . GLY A 1 216 ? 1.271 -8.828 -5.651 1.00 76.50 216 GLY A CA 1
ATOM 1694 C C . GLY A 1 216 ? 0.950 -9.811 -6.769 1.00 76.50 216 GLY A C 1
ATOM 1695 O O . GLY A 1 216 ? -0.075 -10.497 -6.746 1.00 76.50 216 GLY A O 1
ATOM 1696 N N . SER A 1 217 ? 1.827 -9.870 -7.767 1.00 75.62 217 SER A N 1
ATOM 1697 C CA . SER A 1 217 ? 1.748 -10.799 -8.881 1.00 75.62 217 SER A CA 1
ATOM 1698 C C . SER A 1 217 ? 1.695 -12.249 -8.399 1.00 75.62 217 SER A C 1
ATOM 1700 O O . SER A 1 217 ? 2.272 -12.634 -7.377 1.00 75.62 217 SER A O 1
ATOM 1702 N N . ARG A 1 218 ? 0.961 -13.090 -9.132 1.00 74.31 218 ARG A N 1
ATOM 1703 C CA . ARG A 1 218 ? 0.871 -14.516 -8.791 1.00 74.31 218 ARG A CA 1
ATOM 1704 C C . ARG A 1 218 ? 2.122 -15.240 -9.244 1.00 74.31 218 ARG A C 1
ATOM 1706 O O . ARG A 1 218 ? 2.672 -14.920 -10.289 1.00 74.31 218 ARG A O 1
ATOM 1713 N N . GLU A 1 219 ? 2.516 -16.247 -8.468 1.00 73.00 219 GLU A N 1
ATOM 1714 C CA . GLU A 1 219 ? 3.580 -17.189 -8.847 1.00 73.00 219 GLU A CA 1
ATOM 1715 C C . GLU A 1 219 ? 4.889 -16.490 -9.248 1.00 73.00 219 GLU A C 1
ATOM 1717 O O . GLU A 1 219 ? 5.638 -16.992 -10.079 1.00 73.00 219 GLU A O 1
ATOM 1722 N N . LEU A 1 220 ? 5.160 -15.321 -8.649 1.00 77.25 220 LEU A N 1
ATOM 1723 C CA . LEU A 1 220 ? 6.337 -14.501 -8.939 1.00 77.25 220 LEU A CA 1
ATOM 1724 C C . LEU A 1 220 ? 6.445 -14.109 -10.426 1.00 77.25 220 LEU A C 1
ATOM 1726 O O . LEU A 1 220 ? 7.547 -14.031 -10.972 1.00 77.25 220 LEU A O 1
ATOM 1730 N N . ALA A 1 221 ? 5.312 -13.866 -11.097 1.00 82.12 221 ALA A N 1
ATOM 1731 C CA . ALA A 1 221 ? 5.284 -13.514 -12.517 1.00 82.12 221 ALA A CA 1
ATOM 1732 C C . ALA A 1 221 ? 6.160 -12.291 -12.834 1.00 82.12 221 ALA A C 1
ATOM 1734 O O . ALA A 1 221 ? 6.899 -12.316 -13.817 1.00 82.12 221 ALA A O 1
ATOM 1735 N N . SER A 1 222 ? 6.154 -11.270 -11.974 1.00 85.19 222 SER A N 1
ATOM 1736 C CA . SER A 1 222 ? 7.010 -10.084 -12.113 1.00 85.19 222 SER A CA 1
ATOM 1737 C C . SER A 1 222 ? 8.504 -10.435 -12.125 1.00 85.19 222 SER A C 1
ATOM 1739 O O . SER A 1 222 ? 9.238 -9.996 -13.010 1.00 85.19 222 SER A O 1
ATOM 1741 N N . ALA A 1 223 ? 8.951 -11.296 -11.206 1.00 86.50 223 ALA A N 1
ATOM 1742 C CA . ALA A 1 223 ? 10.328 -11.780 -11.156 1.00 86.50 223 ALA A CA 1
ATOM 1743 C C . ALA A 1 223 ? 10.664 -12.660 -12.370 1.00 86.50 223 ALA A C 1
ATOM 1745 O O . ALA A 1 223 ? 11.745 -12.546 -12.948 1.00 86.50 223 ALA A O 1
ATOM 1746 N N . SER A 1 224 ? 9.736 -13.518 -12.806 1.00 87.25 224 SER A N 1
ATOM 1747 C CA . SER A 1 224 ? 9.904 -14.334 -14.017 1.00 87.25 224 SER A CA 1
ATOM 1748 C C . SER A 1 224 ? 10.122 -13.462 -15.259 1.00 87.25 224 SER A C 1
ATOM 1750 O O . SER A 1 224 ? 11.032 -13.716 -16.053 1.00 87.25 224 SER A O 1
ATOM 1752 N N . TRP A 1 225 ? 9.329 -12.398 -15.402 1.00 89.06 225 TRP A N 1
ATOM 1753 C CA . TRP A 1 225 ? 9.459 -11.432 -16.490 1.00 89.06 225 TRP A CA 1
ATOM 1754 C C . TRP A 1 225 ? 10.776 -10.659 -16.396 1.00 89.06 225 TRP A C 1
ATOM 1756 O O . TRP A 1 225 ? 11.504 -10.589 -17.386 1.00 89.06 225 TRP A O 1
ATOM 1766 N N . ALA A 1 226 ? 11.145 -10.178 -15.204 1.00 90.19 226 ALA A N 1
ATOM 1767 C CA . ALA A 1 226 ? 12.426 -9.514 -14.971 1.00 90.19 226 ALA A CA 1
ATOM 1768 C C . ALA A 1 226 ? 13.620 -10.384 -15.405 1.00 90.19 226 ALA A C 1
ATOM 1770 O O . ALA A 1 226 ? 14.492 -9.918 -16.134 1.00 90.19 226 ALA A O 1
ATOM 1771 N N . ASN A 1 227 ? 13.634 -11.670 -15.039 1.00 91.00 227 ASN A N 1
ATOM 1772 C CA . ASN A 1 227 ? 14.707 -12.594 -15.423 1.00 91.00 227 ASN A CA 1
ATOM 1773 C C . ASN A 1 227 ? 14.803 -12.816 -16.940 1.00 91.00 227 ASN A C 1
ATOM 1775 O O . ASN A 1 227 ? 15.902 -12.938 -17.475 1.00 91.00 227 ASN A O 1
ATOM 1779 N N . LYS A 1 228 ? 13.674 -12.855 -17.658 1.00 89.62 228 LYS A N 1
ATOM 1780 C CA . LYS A 1 228 ? 13.672 -12.998 -19.127 1.00 89.62 228 LYS A CA 1
ATOM 1781 C C . LYS A 1 228 ? 14.191 -11.745 -19.842 1.00 89.62 228 LYS A C 1
ATOM 1783 O O . LYS A 1 228 ? 14.763 -11.861 -20.928 1.00 89.62 228 LYS A O 1
ATOM 1788 N N . LEU A 1 229 ? 13.987 -10.570 -19.245 1.00 87.56 229 LEU A N 1
ATOM 1789 C CA . LEU A 1 229 ? 14.444 -9.275 -19.762 1.00 87.56 229 LEU A CA 1
ATOM 1790 C C . LEU A 1 229 ? 15.891 -8.949 -19.369 1.00 87.56 229 LEU A C 1
ATOM 1792 O O . LEU A 1 229 ? 16.542 -8.138 -20.028 1.00 87.56 229 LEU A O 1
ATOM 1796 N N . TYR A 1 230 ? 16.408 -9.590 -18.324 1.00 90.31 230 TYR A N 1
ATOM 1797 C CA . TYR A 1 230 ? 17.755 -9.357 -17.825 1.00 90.31 230 TYR A CA 1
ATOM 1798 C C . TYR A 1 230 ? 18.827 -9.581 -18.905 1.00 90.31 230 TYR A C 1
ATOM 1800 O O . TYR A 1 230 ? 18.784 -10.548 -19.670 1.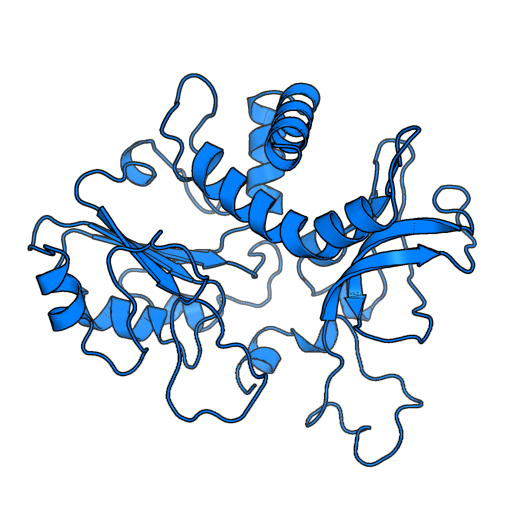00 90.31 230 TYR A O 1
ATOM 1808 N N . GLY A 1 231 ? 19.778 -8.646 -19.001 1.00 88.56 231 GLY A N 1
ATOM 1809 C CA . GLY A 1 231 ? 20.822 -8.632 -20.033 1.00 88.56 231 GLY A CA 1
ATOM 1810 C C . GLY A 1 231 ? 20.352 -8.228 -21.440 1.00 88.56 231 GLY A C 1
ATOM 1811 O O . GLY A 1 231 ? 21.158 -8.237 -22.369 1.00 88.56 231 GLY A O 1
ATOM 1812 N N . ARG A 1 232 ? 19.069 -7.882 -21.624 1.00 88.00 232 ARG A N 1
ATOM 1813 C CA . ARG A 1 232 ? 18.501 -7.406 -22.905 1.00 88.00 232 ARG A CA 1
ATOM 1814 C C . ARG A 1 232 ? 18.101 -5.932 -22.884 1.00 88.00 232 ARG A C 1
ATOM 1816 O O . ARG A 1 232 ? 17.816 -5.376 -23.940 1.00 88.00 232 ARG A O 1
ATOM 1823 N N . VAL A 1 233 ? 18.072 -5.342 -21.696 1.00 87.62 233 VAL A N 1
ATOM 1824 C CA . VAL A 1 233 ? 17.719 -3.950 -21.407 1.00 87.62 233 VAL A CA 1
ATOM 1825 C C . VAL A 1 233 ? 18.842 -3.319 -20.587 1.00 87.62 233 VAL A C 1
ATOM 1827 O O . VAL A 1 233 ? 19.648 -4.042 -20.001 1.00 87.62 233 VAL A O 1
ATOM 1830 N N . GLU A 1 234 ? 18.896 -1.991 -20.539 1.00 88.94 234 GLU A N 1
ATOM 1831 C CA . GLU A 1 234 ? 19.943 -1.255 -19.823 1.00 88.94 234 GLU A CA 1
ATOM 1832 C C . GLU A 1 234 ? 19.885 -1.528 -18.318 1.00 88.94 234 GLU A C 1
ATOM 1834 O O . GLU A 1 234 ? 20.903 -1.783 -17.679 1.00 88.94 234 GLU A O 1
ATOM 1839 N N . SER A 1 235 ? 18.681 -1.480 -17.745 1.00 89.44 235 SER A N 1
ATOM 1840 C CA . SER A 1 235 ? 18.455 -1.734 -16.325 1.00 89.44 235 SER A CA 1
ATOM 1841 C C . SER A 1 235 ? 17.030 -2.199 -16.058 1.00 89.44 235 SER A C 1
ATOM 1843 O O . SER A 1 235 ? 16.106 -1.920 -16.825 1.00 89.44 235 SER A O 1
ATOM 1845 N N . ILE A 1 236 ? 16.865 -2.911 -14.945 1.00 89.50 236 ILE A N 1
ATOM 1846 C CA . ILE A 1 236 ? 15.571 -3.305 -14.398 1.00 89.50 236 ILE A CA 1
ATOM 1847 C C . ILE A 1 236 ? 15.521 -2.778 -12.966 1.00 89.50 236 ILE A C 1
ATOM 1849 O O . ILE A 1 236 ? 16.474 -2.962 -12.215 1.00 89.50 236 ILE A O 1
ATOM 1853 N N . GLN A 1 237 ? 14.417 -2.139 -12.595 1.00 88.69 237 GLN A N 1
ATOM 1854 C CA . GLN A 1 237 ? 14.082 -1.779 -11.221 1.00 88.69 237 GLN A CA 1
ATOM 1855 C C . GLN A 1 237 ? 12.670 -2.284 -10.939 1.00 88.69 237 GLN A C 1
ATOM 1857 O O . GLN A 1 237 ? 11.767 -2.073 -11.741 1.00 88.69 237 GLN A O 1
ATOM 1862 N N . CYS A 1 238 ? 12.456 -2.934 -9.802 1.00 89.31 238 CYS A N 1
ATOM 1863 C CA . CYS A 1 238 ? 11.136 -3.362 -9.360 1.00 89.31 238 CYS A CA 1
ATOM 1864 C C . CYS A 1 238 ? 10.756 -2.669 -8.050 1.00 89.31 238 CYS A C 1
ATOM 1866 O O . CYS A 1 238 ? 11.562 -2.607 -7.120 1.00 89.31 238 CYS A O 1
ATOM 1868 N N . LEU A 1 239 ? 9.524 -2.171 -7.976 1.00 88.62 239 LEU A N 1
ATOM 1869 C CA . LEU A 1 239 ? 8.861 -1.688 -6.772 1.00 88.62 239 LEU A CA 1
ATOM 1870 C C . LEU A 1 239 ? 7.792 -2.706 -6.381 1.00 88.62 239 LEU A C 1
ATOM 1872 O O . LEU A 1 239 ? 6.769 -2.822 -7.050 1.00 88.62 239 LEU A O 1
ATOM 1876 N N . VAL A 1 240 ? 8.035 -3.455 -5.309 1.00 85.69 240 VAL A N 1
ATOM 1877 C CA . VAL A 1 240 ? 7.063 -4.416 -4.774 1.00 85.69 240 VAL A CA 1
ATOM 1878 C C . VAL A 1 240 ? 6.196 -3.708 -3.735 1.00 85.69 240 VAL A C 1
ATOM 1880 O O . VAL A 1 240 ? 6.693 -3.242 -2.709 1.00 85.69 240 VAL A O 1
ATOM 1883 N N . ILE A 1 241 ? 4.904 -3.594 -4.025 1.00 83.19 241 ILE A N 1
ATOM 1884 C CA . ILE A 1 241 ? 3.899 -2.878 -3.242 1.00 83.19 241 ILE A CA 1
ATOM 1885 C C . ILE A 1 241 ? 3.141 -3.857 -2.336 1.00 83.19 241 ILE A C 1
ATOM 1887 O O . ILE A 1 241 ? 2.888 -5.002 -2.703 1.00 83.19 241 ILE A O 1
ATOM 1891 N N . GLY A 1 242 ? 2.723 -3.390 -1.158 1.00 71.62 242 GLY A N 1
ATOM 1892 C CA . GLY A 1 242 ? 1.874 -4.157 -0.237 1.00 71.62 242 GLY A CA 1
ATOM 1893 C C . GLY A 1 242 ? 2.629 -4.870 0.887 1.00 71.62 242 GLY A C 1
ATOM 1894 O O . GLY A 1 242 ? 2.004 -5.495 1.739 1.00 71.62 242 GLY A O 1
ATOM 1895 N N . THR A 1 243 ? 3.948 -4.716 0.948 1.00 62.69 243 THR A N 1
ATOM 1896 C CA . THR A 1 243 ? 4.845 -5.258 1.982 1.00 62.69 243 THR A CA 1
ATOM 1897 C C . THR A 1 243 ? 5.542 -4.119 2.733 1.00 62.69 243 THR A C 1
ATOM 1899 O O . THR A 1 243 ? 5.842 -3.097 2.121 1.00 62.69 243 THR A O 1
ATOM 1902 N N . ASP A 1 244 ? 5.871 -4.291 4.016 1.00 60.94 244 ASP A N 1
ATOM 1903 C CA . ASP A 1 244 ? 6.647 -3.302 4.781 1.00 60.94 244 ASP A CA 1
ATOM 1904 C C . ASP A 1 244 ? 8.011 -3.896 5.186 1.00 60.94 244 ASP A C 1
ATOM 1906 O O . ASP A 1 244 ? 8.040 -4.883 5.923 1.00 60.94 244 ASP A O 1
ATOM 1910 N N . PRO A 1 245 ? 9.139 -3.333 4.713 1.00 54.03 245 PRO A N 1
ATOM 1911 C CA . PRO A 1 245 ? 10.486 -3.818 5.014 1.00 54.03 245 PRO A CA 1
ATOM 1912 C C . PRO A 1 245 ? 10.923 -3.565 6.459 1.00 54.03 245 PRO A C 1
ATOM 1914 O O . PRO A 1 245 ? 11.971 -4.059 6.865 1.00 54.03 245 PRO A O 1
ATOM 1917 N N . THR A 1 246 ? 10.163 -2.783 7.230 1.00 53.62 246 THR A N 1
ATOM 1918 C CA . THR A 1 246 ? 10.494 -2.487 8.632 1.00 53.62 246 THR A CA 1
ATOM 1919 C C . THR A 1 246 ? 10.259 -3.676 9.566 1.00 53.62 246 THR A C 1
ATOM 1921 O O . THR A 1 246 ? 10.830 -3.701 10.656 1.00 53.62 246 THR A O 1
ATOM 1924 N N . ASN A 1 247 ? 9.516 -4.699 9.124 1.00 52.66 247 ASN A N 1
ATOM 1925 C CA . ASN A 1 247 ? 9.308 -5.924 9.887 1.00 52.66 247 ASN A CA 1
ATOM 1926 C C . ASN A 1 247 ? 10.176 -7.079 9.388 1.00 52.66 247 ASN A C 1
ATOM 1928 O O . ASN A 1 247 ? 10.215 -7.424 8.212 1.00 52.66 247 ASN A O 1
ATOM 1932 N N . SER A 1 248 ? 10.862 -7.699 10.344 1.00 41.94 248 SER A N 1
ATOM 1933 C CA . SER A 1 248 ? 11.960 -8.661 10.212 1.00 41.94 248 SER A CA 1
ATOM 1934 C C . SER A 1 248 ? 11.569 -10.062 9.712 1.00 41.94 248 SER A C 1
ATOM 1936 O O . SER A 1 248 ? 12.278 -11.034 9.977 1.00 41.94 248 SER A O 1
ATOM 1938 N N . GLN A 1 249 ? 10.483 -10.191 8.946 1.00 48.00 249 GLN A N 1
ATOM 1939 C CA . GLN A 1 249 ? 10.076 -11.441 8.288 1.00 48.00 249 GLN A CA 1
ATOM 1940 C C . GLN A 1 249 ? 10.937 -11.704 7.037 1.00 48.00 249 GLN A C 1
ATOM 1942 O O . GLN A 1 249 ? 10.433 -11.795 5.924 1.00 48.00 249 GLN A O 1
ATOM 1947 N N . GLY A 1 250 ? 12.258 -11.807 7.227 1.00 48.28 250 GLY A N 1
ATOM 1948 C CA . GLY A 1 250 ? 13.227 -12.144 6.181 1.00 48.28 250 GLY A CA 1
ATOM 1949 C C . GLY A 1 250 ? 13.216 -11.207 4.968 1.00 48.28 250 GLY A C 1
ATOM 1950 O O . GLY A 1 250 ? 12.498 -10.218 4.910 1.00 48.28 250 GLY A O 1
ATOM 1951 N N . ILE A 1 251 ? 14.054 -11.514 3.980 1.00 50.75 251 ILE A N 1
ATOM 1952 C CA . ILE A 1 251 ? 13.871 -11.024 2.613 1.00 50.75 251 ILE A CA 1
ATOM 1953 C C . ILE A 1 251 ? 12.914 -12.044 1.983 1.00 50.75 251 ILE A C 1
ATOM 1955 O O . ILE A 1 251 ? 13.337 -13.186 1.800 1.00 50.75 251 ILE A O 1
ATOM 1959 N N . PRO A 1 252 ? 11.642 -11.706 1.702 1.00 61.56 252 PRO A N 1
ATOM 1960 C CA . PRO A 1 252 ? 10.724 -12.614 1.025 1.00 61.56 252 PRO A CA 1
ATOM 1961 C C . PRO A 1 252 ? 11.376 -13.187 -0.234 1.00 61.56 252 PRO A C 1
ATOM 1963 O O . PRO A 1 252 ? 12.058 -12.445 -0.949 1.00 61.56 252 PRO A O 1
ATOM 1966 N N . GLU A 1 253 ? 11.148 -14.475 -0.527 1.00 62.19 253 GLU A N 1
ATOM 1967 C CA . GLU A 1 253 ? 11.649 -15.148 -1.745 1.00 62.19 253 GLU A CA 1
ATOM 1968 C C . GLU A 1 253 ? 11.438 -14.287 -2.999 1.00 62.19 253 GLU A C 1
ATOM 1970 O O . GLU A 1 253 ? 12.285 -14.249 -3.894 1.00 62.19 253 GLU A O 1
ATOM 1975 N N . THR A 1 254 ? 10.344 -13.519 -2.999 1.00 63.28 254 THR A N 1
ATOM 1976 C CA . THR A 1 254 ? 9.990 -12.495 -3.975 1.00 63.28 254 THR A CA 1
ATOM 1977 C C . THR A 1 254 ? 11.156 -11.591 -4.360 1.00 63.28 254 THR A C 1
ATOM 1979 O O . THR A 1 254 ? 11.367 -11.417 -5.548 1.00 63.28 254 THR A O 1
ATOM 1982 N N . LEU A 1 255 ? 11.937 -11.043 -3.418 1.00 66.69 255 LEU A N 1
ATOM 1983 C CA . LEU A 1 255 ? 13.065 -10.157 -3.745 1.00 66.69 255 LEU A CA 1
ATOM 1984 C C . LEU A 1 255 ? 14.282 -10.926 -4.259 1.00 66.69 255 LEU A C 1
ATOM 1986 O O . LEU A 1 255 ? 14.949 -10.469 -5.183 1.00 66.69 255 LEU A O 1
ATOM 1990 N N . THR A 1 256 ? 14.568 -12.096 -3.683 1.00 73.06 256 THR A N 1
ATOM 1991 C CA . THR A 1 256 ? 15.712 -12.924 -4.106 1.00 73.06 256 THR A CA 1
ATOM 1992 C C . THR A 1 256 ? 15.535 -13.512 -5.503 1.00 73.06 256 THR A C 1
ATOM 1994 O O . THR A 1 256 ? 16.514 -13.901 -6.132 1.00 73.06 256 THR A O 1
ATOM 1997 N N . ALA A 1 257 ? 14.297 -13.564 -5.997 1.00 79.56 257 ALA A N 1
ATOM 1998 C CA . ALA A 1 257 ? 13.980 -14.024 -7.339 1.00 79.56 257 ALA A CA 1
ATOM 1999 C C . ALA A 1 257 ? 14.300 -12.985 -8.432 1.00 79.56 257 ALA A C 1
ATOM 2001 O O . ALA A 1 257 ? 14.326 -13.354 -9.606 1.00 79.56 257 ALA A O 1
ATOM 2002 N N . PHE A 1 258 ? 14.534 -11.711 -8.088 1.00 81.94 258 PHE A N 1
ATOM 2003 C CA . PHE A 1 258 ? 14.888 -10.681 -9.068 1.00 81.94 258 PHE A CA 1
ATOM 2004 C C . PHE A 1 258 ? 16.396 -10.655 -9.352 1.00 81.94 258 PHE A C 1
ATOM 2006 O O . PHE A 1 258 ? 17.204 -10.803 -8.431 1.00 81.94 258 PHE A O 1
ATOM 2013 N N . PRO A 1 259 ? 16.796 -10.408 -10.612 1.00 80.81 259 PRO A N 1
ATOM 2014 C CA . PRO A 1 259 ? 18.205 -10.321 -10.976 1.00 80.81 259 PRO A CA 1
ATOM 2015 C C . PRO A 1 259 ? 18.880 -9.118 -10.299 1.00 80.81 259 PRO A C 1
ATOM 2017 O O . PRO A 1 259 ? 18.242 -8.082 -10.108 1.00 80.81 259 PRO A O 1
ATOM 2020 N N . ASP A 1 260 ? 20.159 -9.246 -9.933 1.00 81.50 260 ASP A N 1
ATOM 2021 C CA . ASP A 1 260 ? 21.006 -8.186 -9.348 1.00 81.50 260 ASP A CA 1
ATOM 2022 C C . ASP A 1 260 ? 20.408 -7.412 -8.161 1.00 81.50 260 ASP A C 1
ATOM 2024 O O . ASP A 1 260 ? 20.769 -6.263 -7.919 1.00 81.50 260 ASP A O 1
ATOM 2028 N N . GLN A 1 261 ? 19.486 -8.019 -7.403 1.00 72.00 261 GLN A N 1
ATOM 2029 C CA . GLN A 1 261 ? 18.756 -7.330 -6.327 1.00 72.00 261 GLN A CA 1
ATOM 2030 C C . GLN A 1 261 ? 18.023 -6.067 -6.823 1.00 72.00 261 GLN A C 1
ATOM 2032 O O . GLN A 1 261 ? 17.823 -5.109 -6.080 1.00 72.00 261 GLN A O 1
ATOM 2037 N N . SER A 1 262 ? 17.576 -6.081 -8.081 1.00 80.25 262 SER A N 1
ATOM 2038 C CA . SER A 1 262 ? 16.841 -4.987 -8.730 1.00 80.25 262 SER A CA 1
ATOM 2039 C C . SER A 1 262 ? 15.478 -4.675 -8.103 1.00 80.25 262 SER A C 1
ATOM 2041 O O . SER A 1 262 ? 14.810 -3.736 -8.529 1.00 80.25 262 SER A O 1
ATOM 2043 N N . ALA A 1 263 ? 15.031 -5.430 -7.101 1.00 84.69 263 ALA A N 1
ATOM 2044 C CA . ALA A 1 263 ? 13.756 -5.215 -6.438 1.00 84.69 263 ALA A CA 1
ATOM 2045 C C . ALA A 1 263 ? 13.906 -4.478 -5.105 1.00 84.69 263 ALA A C 1
ATOM 2047 O O . ALA A 1 263 ? 14.778 -4.759 -4.288 1.00 84.69 263 ALA A O 1
ATOM 2048 N N . SER A 1 264 ? 13.001 -3.535 -4.869 1.00 85.50 264 SER A N 1
ATOM 2049 C CA . SER A 1 264 ? 12.854 -2.808 -3.615 1.00 85.50 264 SER A CA 1
ATOM 2050 C C . SER A 1 264 ? 11.406 -2.878 -3.157 1.00 85.50 264 SER A C 1
ATOM 2052 O O . SER A 1 264 ? 10.484 -2.692 -3.950 1.00 85.50 264 SER A O 1
ATOM 2054 N N . PHE A 1 265 ? 11.195 -3.111 -1.864 1.00 85.44 265 PHE A N 1
ATOM 2055 C CA . PHE A 1 265 ? 9.870 -2.930 -1.281 1.00 85.44 265 PHE A CA 1
ATOM 2056 C C . PHE A 1 265 ? 9.488 -1.461 -1.262 1.00 85.44 265 PHE A C 1
ATOM 2058 O O . PHE A 1 265 ? 10.324 -0.609 -0.977 1.00 85.44 265 PHE A O 1
ATOM 2065 N N . PHE A 1 266 ? 8.227 -1.165 -1.524 1.00 88.19 266 PHE A N 1
ATOM 2066 C CA . PHE A 1 266 ? 7.677 0.160 -1.323 1.00 88.19 266 PHE A CA 1
ATOM 2067 C C . PHE A 1 266 ? 6.969 0.217 0.030 1.00 88.19 266 PHE A C 1
ATOM 2069 O O . PHE A 1 266 ? 5.958 -0.452 0.242 1.00 88.19 266 PHE A O 1
ATOM 2076 N N . SER A 1 267 ? 7.483 1.046 0.933 1.00 88.31 267 SER A N 1
ATOM 2077 C CA . SER A 1 267 ? 6.840 1.358 2.203 1.00 88.31 267 SER A CA 1
ATOM 2078 C C . SER A 1 267 ? 6.159 2.714 2.108 1.00 88.31 267 SER A C 1
ATOM 2080 O O . SER A 1 267 ? 6.799 3.758 2.247 1.00 88.31 267 SER A O 1
ATOM 2082 N N . ALA A 1 268 ? 4.835 2.705 1.932 1.00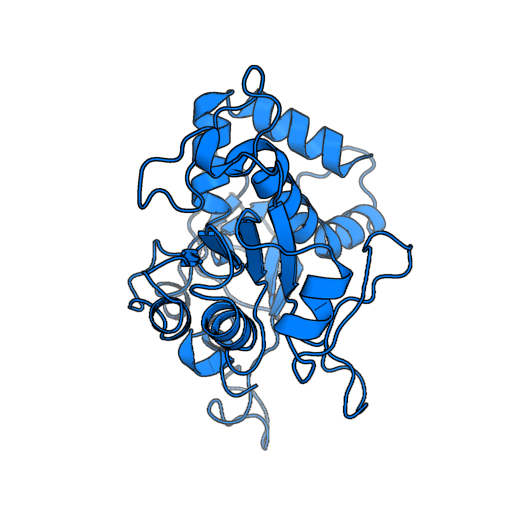 88.88 268 ALA A N 1
ATOM 2083 C CA . ALA A 1 268 ? 4.048 3.937 1.949 1.00 88.88 268 ALA A CA 1
ATOM 2084 C C . ALA A 1 268 ? 4.264 4.721 3.253 1.00 88.88 268 ALA A C 1
ATOM 2086 O O . ALA A 1 268 ? 4.275 5.946 3.241 1.00 88.88 268 ALA A O 1
ATOM 2087 N N . LEU A 1 269 ? 4.486 4.017 4.368 1.00 87.81 269 LEU A N 1
ATOM 2088 C CA . LEU A 1 269 ? 4.755 4.628 5.661 1.00 87.81 269 LEU A CA 1
ATOM 2089 C C . LEU A 1 269 ? 6.087 5.391 5.680 1.00 87.81 269 LEU A C 1
ATOM 2091 O O . LEU A 1 269 ? 6.111 6.557 6.076 1.00 87.81 269 LEU A O 1
ATOM 2095 N N . VAL A 1 270 ? 7.182 4.754 5.251 1.00 89.06 270 VAL A N 1
ATOM 2096 C CA . VAL A 1 270 ? 8.509 5.392 5.226 1.00 89.06 270 VAL A CA 1
ATOM 2097 C C . VAL A 1 270 ? 8.507 6.587 4.278 1.00 89.06 270 VAL A C 1
ATOM 2099 O O . VAL A 1 270 ? 8.930 7.675 4.667 1.00 89.06 270 VAL A O 1
ATOM 2102 N N . VAL A 1 271 ? 7.977 6.415 3.063 1.00 91.94 271 VAL A N 1
ATOM 2103 C CA . VAL A 1 271 ? 7.962 7.481 2.051 1.00 91.94 271 VAL A CA 1
ATOM 2104 C C . VAL A 1 271 ? 7.067 8.644 2.492 1.00 91.94 271 VAL A C 1
ATOM 2106 O O . VAL A 1 271 ? 7.465 9.796 2.343 1.00 91.94 271 VAL A O 1
ATOM 2109 N N . ARG A 1 272 ? 5.902 8.376 3.100 1.00 91.44 272 ARG A N 1
ATOM 2110 C CA . ARG A 1 272 ? 5.016 9.412 3.660 1.00 91.44 272 ARG A CA 1
ATOM 2111 C C . ARG A 1 272 ? 5.702 10.229 4.742 1.00 91.44 272 ARG A C 1
ATOM 2113 O O . ARG A 1 272 ? 5.659 11.455 4.687 1.00 91.44 272 ARG A O 1
ATOM 2120 N N . ASN A 1 273 ? 6.315 9.567 5.722 1.00 90.62 273 ASN A N 1
ATOM 2121 C CA . ASN A 1 273 ? 6.974 10.266 6.822 1.00 90.62 273 ASN A CA 1
ATOM 2122 C C . ASN A 1 273 ? 8.140 11.105 6.298 1.00 90.62 273 ASN A C 1
ATOM 2124 O O . ASN A 1 273 ? 8.222 12.285 6.621 1.00 90.62 273 ASN A O 1
ATOM 2128 N N . GLY A 1 274 ? 8.968 10.541 5.415 1.00 91.62 274 GLY A N 1
ATOM 2129 C CA . GLY A 1 274 ? 10.067 11.280 4.801 1.00 91.62 274 GLY A CA 1
ATOM 2130 C C . GLY A 1 274 ? 9.587 12.468 3.961 1.00 91.62 274 GLY A C 1
ATOM 2131 O O . GLY A 1 274 ? 10.193 13.538 4.008 1.00 91.62 274 GLY A O 1
ATOM 2132 N N . ALA A 1 275 ? 8.474 12.329 3.233 1.00 91.88 275 ALA A N 1
ATOM 2133 C CA . ALA A 1 275 ? 7.880 13.429 2.478 1.00 91.88 275 ALA A CA 1
ATOM 2134 C C . ALA A 1 275 ? 7.382 14.538 3.417 1.00 91.88 275 ALA A C 1
ATOM 2136 O O . ALA A 1 275 ? 7.758 15.696 3.248 1.00 91.88 275 ALA A O 1
ATOM 2137 N N . ALA A 1 276 ? 6.610 14.184 4.447 1.00 92.12 276 ALA A N 1
ATOM 2138 C CA . ALA A 1 276 ? 6.122 15.120 5.456 1.00 92.12 276 ALA A CA 1
ATOM 2139 C C . ALA A 1 276 ? 7.257 15.814 6.232 1.00 92.12 276 ALA A C 1
ATOM 2141 O O . ALA A 1 276 ? 7.142 16.997 6.546 1.00 92.12 276 ALA A O 1
ATOM 2142 N N . GLU A 1 277 ? 8.358 15.120 6.520 1.00 92.75 277 GLU A N 1
ATOM 2143 C CA . GLU A 1 277 ? 9.560 15.716 7.118 1.00 92.75 277 GLU A CA 1
ATOM 2144 C C . GLU A 1 277 ? 10.248 16.696 6.161 1.00 92.75 277 GLU A C 1
ATOM 2146 O O . GLU A 1 277 ? 10.704 17.755 6.587 1.00 92.75 277 GLU A O 1
ATOM 2151 N N . SER A 1 278 ? 10.280 16.374 4.865 1.00 90.38 278 SER A N 1
ATOM 2152 C CA . SER A 1 278 ? 10.986 17.165 3.853 1.00 90.38 278 SER A CA 1
ATOM 2153 C C . SER A 1 278 ? 10.261 18.454 3.464 1.00 90.38 278 SER A C 1
ATOM 2155 O O . SER A 1 278 ? 10.898 19.499 3.351 1.00 90.38 278 SER A O 1
ATOM 2157 N N . VAL A 1 279 ? 8.942 18.396 3.243 1.00 91.12 279 VAL A N 1
ATOM 2158 C CA . VAL A 1 279 ? 8.143 19.550 2.772 1.00 91.12 279 VAL A CA 1
ATOM 2159 C C . VAL A 1 279 ? 7.282 20.185 3.872 1.00 91.12 279 VAL A C 1
ATOM 2161 O O . VAL A 1 279 ? 6.622 21.203 3.656 1.00 91.12 279 VAL A O 1
ATOM 2164 N N . GLY A 1 280 ? 7.296 19.596 5.069 1.00 92.25 280 GLY A N 1
ATOM 2165 C CA . GLY A 1 280 ? 6.450 19.963 6.199 1.00 92.25 280 GLY A CA 1
ATOM 2166 C C . GLY A 1 280 ? 5.116 19.210 6.197 1.00 92.25 280 GLY A C 1
ATOM 2167 O O . GLY A 1 280 ? 4.388 19.193 5.206 1.00 92.25 280 GLY A O 1
ATOM 2168 N N . ALA A 1 281 ? 4.756 18.627 7.345 1.00 89.25 281 ALA A N 1
ATOM 2169 C CA . ALA A 1 281 ? 3.580 17.765 7.474 1.00 89.25 281 ALA A CA 1
ATOM 2170 C C . ALA A 1 281 ? 2.270 18.461 7.074 1.00 89.25 281 ALA A C 1
ATOM 2172 O O . ALA A 1 281 ? 1.459 17.877 6.362 1.00 89.25 281 ALA A O 1
ATOM 2173 N N . SER A 1 282 ? 2.073 19.719 7.485 1.00 88.12 282 SER A N 1
ATOM 2174 C CA . SER A 1 282 ? 0.864 20.470 7.122 1.00 88.12 282 SER A CA 1
ATOM 2175 C C . SER A 1 282 ? 0.747 20.693 5.613 1.00 88.12 282 SER A C 1
ATOM 2177 O O . SER A 1 282 ? -0.361 20.644 5.088 1.00 88.12 282 SER A O 1
ATOM 2179 N N . THR A 1 283 ? 1.869 20.938 4.932 1.00 90.62 283 THR A N 1
ATOM 2180 C CA . THR A 1 283 ? 1.918 21.103 3.474 1.00 90.62 283 THR A CA 1
ATOM 2181 C C . THR A 1 283 ? 1.600 19.779 2.793 1.00 90.62 283 THR A C 1
ATOM 2183 O O . THR A 1 283 ? 0.673 19.707 1.995 1.00 90.62 283 THR A O 1
ATOM 2186 N N . TYR A 1 284 ? 2.311 18.715 3.178 1.00 91.00 284 TYR A N 1
ATOM 2187 C CA . TYR A 1 284 ? 2.143 17.383 2.604 1.00 91.00 284 TYR A CA 1
ATOM 2188 C C . TYR A 1 284 ? 0.697 16.879 2.712 1.00 91.00 284 TYR A C 1
ATOM 2190 O O . TYR A 1 284 ? 0.096 16.507 1.705 1.00 91.00 284 TYR A O 1
ATOM 2198 N N . PHE A 1 285 ? 0.118 16.891 3.919 1.00 87.19 285 PHE A N 1
ATOM 2199 C CA . PHE A 1 285 ? -1.245 16.396 4.122 1.00 87.19 285 PHE A CA 1
ATOM 2200 C C . PHE A 1 285 ? -2.285 17.293 3.443 1.00 87.19 285 PHE A C 1
ATOM 2202 O O . PHE A 1 285 ? -3.238 16.776 2.870 1.00 87.19 285 PHE A O 1
ATOM 2209 N N . GLY A 1 286 ? -2.074 18.615 3.423 1.00 87.25 286 GLY A N 1
ATOM 2210 C CA . GLY A 1 286 ? -2.958 19.538 2.709 1.00 87.25 286 GLY A CA 1
ATOM 2211 C C . GLY A 1 286 ? -2.975 19.303 1.195 1.00 87.25 286 GLY A C 1
ATOM 2212 O O . GLY A 1 286 ? -4.043 19.326 0.580 1.00 87.25 286 GLY A O 1
ATOM 2213 N N . GLU A 1 287 ? -1.817 19.037 0.586 1.00 89.69 287 GLU A N 1
ATOM 2214 C CA . GLU A 1 287 ? -1.725 18.693 -0.837 1.00 89.69 287 GLU A CA 1
ATOM 2215 C C . GLU A 1 287 ? -2.335 17.325 -1.145 1.00 89.69 287 GLU A C 1
ATOM 2217 O O . GLU A 1 287 ? -3.072 17.204 -2.122 1.00 89.69 287 GLU A O 1
ATOM 2222 N N . LEU A 1 288 ? -2.069 16.313 -0.311 1.00 87.12 288 LEU A N 1
ATOM 2223 C CA . LEU A 1 288 ? -2.640 14.976 -0.471 1.00 87.12 288 LEU A CA 1
ATOM 2224 C C . LEU A 1 288 ? -4.173 15.014 -0.416 1.00 87.12 288 LEU A C 1
ATOM 2226 O O . LEU A 1 288 ? -4.828 14.450 -1.292 1.00 87.12 288 LEU A O 1
ATOM 2230 N N . ASP A 1 289 ? -4.743 15.711 0.569 1.00 83.25 289 ASP A N 1
ATOM 2231 C CA . ASP A 1 289 ? -6.195 15.855 0.711 1.00 83.25 289 ASP A CA 1
ATOM 2232 C C . ASP A 1 289 ? -6.799 16.634 -0.469 1.00 83.25 289 ASP A C 1
ATOM 2234 O O . ASP A 1 289 ? -7.841 16.252 -1.008 1.00 83.25 289 ASP A O 1
ATOM 2238 N N . SER A 1 290 ? -6.117 17.690 -0.924 1.00 85.12 290 SER A N 1
ATOM 2239 C CA . SER A 1 290 ? -6.539 18.466 -2.098 1.00 85.12 290 SER A CA 1
ATOM 2240 C C . SER A 1 290 ? -6.495 17.646 -3.385 1.00 85.12 290 SER A C 1
ATOM 2242 O O . SER A 1 290 ? -7.327 17.852 -4.264 1.00 85.12 290 SER A O 1
ATOM 2244 N N . ALA A 1 291 ? -5.526 16.740 -3.517 1.00 84.44 291 ALA A N 1
ATOM 2245 C CA . ALA A 1 291 ? -5.380 15.880 -4.683 1.00 84.44 291 ALA A CA 1
ATOM 2246 C C . ALA A 1 291 ? -6.401 14.731 -4.676 1.00 84.44 291 ALA A C 1
ATOM 2248 O O . ALA A 1 291 ? -6.906 14.373 -5.732 1.00 84.44 291 ALA A O 1
ATOM 2249 N N . LEU A 1 292 ? -6.742 14.188 -3.501 1.00 79.62 292 LEU A N 1
ATOM 2250 C CA . LEU A 1 292 ? -7.757 13.137 -3.351 1.00 79.62 292 LEU A CA 1
ATOM 2251 C C . LEU A 1 292 ? -9.190 13.647 -3.600 1.00 79.62 292 LEU A C 1
ATOM 2253 O O . LEU A 1 292 ? -10.081 12.853 -3.893 1.00 79.62 292 LEU A O 1
ATOM 2257 N N . SER A 1 293 ? -9.405 14.958 -3.458 1.00 71.62 293 SER A N 1
ATOM 2258 C CA . SER A 1 293 ? -10.712 15.615 -3.604 1.00 71.62 293 SER A CA 1
ATOM 2259 C C . SER A 1 293 ? -11.022 16.105 -5.030 1.00 71.62 293 SER A C 1
ATOM 2261 O O . SER A 1 293 ? -12.077 16.707 -5.234 1.00 71.62 293 SER A O 1
ATOM 2263 N N . GLN A 1 294 ? -10.101 15.921 -5.984 1.00 62.28 294 GLN A N 1
ATOM 2264 C CA . GLN A 1 294 ? -10.238 16.312 -7.398 1.00 62.28 294 GLN A CA 1
ATOM 2265 C C . GLN A 1 294 ? -10.692 15.134 -8.257 1.00 62.28 294 GLN A C 1
ATOM 2267 O O . GLN A 1 294 ? -11.498 15.386 -9.181 1.00 62.28 294 GLN A O 1
#

pLDDT: mean 80.63, std 15.92, range [26.75, 97.44]

Radius of gyration: 20.43 Å; chains: 1; bounding box: 43×49×57 Å

Foldseek 3Di:
DVCCVLACVQLLFPDPCPDDPPQNDRVVHGFDKAFAKDFACCDPDPQQHGRWIKTAIGTPDDDDDDFDWDDDPVFQWIFGVPPSCPLPDRRRRIIGTDPDDVPDDVVNRVLCSPCVVVLLLVCLCDCACLNPCCVQYYHDDLANPDDHHNVSNDCVLEDEAEFAADDPDDDDPWDGDDDDPDCPDPDTDTLPDQLVVVVVVVVAAQAHEYEYEHADHPPLSVLVSQVSCPPGHVYYAYEYEDGHPVRPSDDRVSQVSHPPSNYDYGDSPNSLVVRCVGNNVVVSVVVSVVVSVD